Protein AF-A0A2E1ND00-F1 (afdb_monomer_lite)

Secondary structure (DSSP, 8-state):
-----------------------SPPP-S-S--PPPSSPPHHHHHHHHHHHHHHHHHHHHHHHHHHHSGGG-EE--SHHHHHHHHHHH-S-HHHHHHHHHHHHHTT-S-HHHHHHH-EE--HHHHHHTHHHHHHTTBPPP-TTS---BSGGGT---------S--------PPP--------------S--HHHHHHH-TTB-HHHHHHHHHHH-SS--HHHHHHHHHH---BPPP---B-TTS-B-EEETTT--EE--SSHHHHHH--TTTSPPEESSPPP-

Foldseek 3Di:
DDDDDDDDDDDDDDPPPPPPPPPDDDAQAAPDDDDDPDDDPLLVVQCVVPNPLSNLLVVLLLVQLRRDGLSKQFPQDPVSVVVSCVSSPGDPVSNVVSVVVCVVVVQWDPCCCVPGVITHGQVSLVSCQVVQVVVQWGRADNVRDIDRNVVVPPCPPDDPPPDDDDDDDDDDDDDDPDDDDDDDDDPQADDLVVVCVVQVFAPSVVQVVVVVVVCVPDGRVVSVVSSVPDPHTDDAPFDADPVQWTFWAAQPPRDTDTHNDVVVQVCGDPVPSGHIDSDRHDD

Radius of gyration: 29.47 Å; chains: 1; bounding box: 53×106×60 Å

Sequence (283 aa):
MVNYFSENQMLRGGLMARSNKKGRPESFHAEYFSHSVHEKDELMVMYRKYKYEGYTAYFRLLEQVAKADFHRLELGNETQEKIFQINMDVRQEVIDFLIKILLQMGLMNADQWEKNKTIYLDKFASDFKKLWYDRGKTVPDADGRFIDLSSKGIKDNKVSSTGKGYNRIENNKVNNNTNNTEQESNNDLLSVDEYKKLFPNKNVDKSIDKYFDYHPKPSHASLMKWLENEEAKRLKDFKTNPKGYIYAWCSKCGKRAFPNNMAHVRKGSECCGVEYLDRLPKN

pLDDT: mean 77.89, std 21.72, range [28.3, 98.25]

Structure (mmCIF, N/CA/C/O backbone):
data_AF-A0A2E1ND00-F1
#
_entry.id   AF-A0A2E1ND00-F1
#
loop_
_atom_site.group_PDB
_atom_site.id
_atom_site.type_symbol
_atom_site.label_atom_id
_atom_site.label_alt_id
_atom_site.label_comp_id
_atom_site.label_asym_id
_atom_site.label_entity_id
_atom_site.label_seq_id
_atom_site.pdbx_PDB_ins_code
_atom_site.Cartn_x
_atom_site.Cartn_y
_atom_site.Cartn_z
_atom_site.occupancy
_atom_site.B_iso_or_equiv
_atom_site.auth_seq_id
_atom_site.auth_comp_id
_atom_site.auth_asym_id
_atom_site.auth_atom_id
_atom_site.pdbx_PDB_model_num
ATOM 1 N N . MET A 1 1 ? -1.572 67.787 8.755 1.00 33.75 1 MET A N 1
ATOM 2 C CA . MET A 1 1 ? -0.357 68.565 8.436 1.00 33.75 1 MET A CA 1
ATOM 3 C C . MET A 1 1 ? 0.837 67.640 8.615 1.00 33.75 1 MET A C 1
ATOM 5 O O . MET A 1 1 ? 0.959 67.101 9.701 1.00 33.75 1 MET A O 1
ATOM 9 N N . VAL A 1 2 ? 1.394 67.116 7.514 1.00 31.92 2 VAL A N 1
ATOM 10 C CA . VAL A 1 2 ? 2.703 67.474 6.902 1.00 31.92 2 VAL A CA 1
ATOM 11 C C . VAL A 1 2 ? 3.893 67.278 7.870 1.00 31.92 2 VAL A C 1
ATOM 13 O O . VAL A 1 2 ? 3.839 67.770 8.985 1.00 31.92 2 VAL A O 1
ATOM 16 N N . ASN A 1 3 ? 4.971 66.554 7.543 1.00 33.25 3 ASN A N 1
ATOM 17 C CA . ASN A 1 3 ? 5.840 66.767 6.378 1.00 33.25 3 ASN A CA 1
ATOM 18 C C . ASN A 1 3 ? 6.857 65.620 6.143 1.00 33.25 3 ASN A C 1
ATOM 20 O O . ASN A 1 3 ? 7.351 65.064 7.117 1.00 33.25 3 ASN A O 1
ATOM 24 N N . TYR A 1 4 ? 7.146 65.386 4.847 1.00 32.81 4 TYR A N 1
ATOM 25 C CA . TYR A 1 4 ? 8.393 65.047 4.108 1.00 32.81 4 TYR A CA 1
ATOM 26 C C . TYR A 1 4 ? 9.575 64.280 4.760 1.00 32.81 4 TYR A C 1
ATOM 28 O O . TYR A 1 4 ? 9.756 64.308 5.962 1.00 32.81 4 TYR A O 1
ATOM 36 N N . PHE A 1 5 ? 10.517 63.619 4.068 1.00 34.34 5 PHE A N 1
ATOM 37 C CA . PHE A 1 5 ? 11.088 63.601 2.699 1.00 34.34 5 PHE A CA 1
ATOM 38 C C . PHE A 1 5 ? 11.621 62.153 2.498 1.00 34.34 5 PHE A C 1
ATOM 40 O O . PHE A 1 5 ? 11.922 61.479 3.477 1.00 34.34 5 PHE A O 1
ATOM 47 N N . SER A 1 6 ? 11.754 61.578 1.302 1.00 35.34 6 SER A N 1
ATOM 48 C CA . SER A 1 6 ? 12.942 61.767 0.457 1.00 35.34 6 SER A CA 1
ATOM 49 C C . SER A 1 6 ? 12.821 60.884 -0.790 1.00 35.34 6 SER A C 1
ATOM 51 O O . SER A 1 6 ? 12.793 59.658 -0.687 1.00 35.34 6 SER A O 1
ATOM 53 N N . GLU A 1 7 ? 12.825 61.507 -1.965 1.00 41.84 7 GLU A N 1
ATOM 54 C CA . GLU A 1 7 ? 13.187 60.860 -3.226 1.00 41.84 7 GLU A CA 1
ATOM 55 C C . GLU A 1 7 ? 14.635 60.364 -3.156 1.00 41.84 7 GLU A C 1
ATOM 57 O O . GLU A 1 7 ? 15.501 61.063 -2.631 1.00 41.84 7 GLU A O 1
ATOM 62 N N . ASN A 1 8 ? 14.919 59.196 -3.735 1.00 33.91 8 ASN A N 1
ATOM 63 C CA . ASN A 1 8 ? 16.110 59.056 -4.565 1.00 33.91 8 ASN A CA 1
ATOM 64 C C . ASN A 1 8 ? 16.059 57.819 -5.475 1.00 33.91 8 ASN A C 1
ATOM 66 O O . ASN A 1 8 ? 15.938 56.686 -5.021 1.00 33.91 8 ASN A O 1
ATOM 70 N N . GLN A 1 9 ? 16.286 58.117 -6.756 1.00 33.66 9 GLN A N 1
ATOM 71 C CA . GLN A 1 9 ? 16.998 57.329 -7.766 1.00 33.66 9 GLN A CA 1
ATOM 72 C C . GLN A 1 9 ? 16.240 56.268 -8.578 1.00 33.66 9 GLN A C 1
ATOM 74 O O . GLN A 1 9 ? 15.992 55.135 -8.175 1.00 33.66 9 GLN A O 1
ATOM 79 N N . MET A 1 10 ? 15.996 56.665 -9.831 1.00 33.50 10 MET A N 1
ATOM 80 C CA . MET A 1 10 ? 15.755 55.797 -10.974 1.00 33.50 10 MET A CA 1
ATOM 81 C C . MET A 1 10 ? 17.016 55.000 -11.385 1.00 33.50 10 MET A C 1
ATOM 83 O O . MET A 1 10 ? 18.144 55.427 -11.152 1.00 33.50 10 MET A O 1
ATOM 87 N N . LEU A 1 11 ? 16.763 53.927 -12.151 1.00 38.66 11 LEU A N 1
ATOM 88 C CA . LEU A 1 11 ? 17.644 53.227 -13.106 1.00 38.66 11 LEU A CA 1
ATOM 89 C C . LEU A 1 11 ? 18.701 52.251 -12.559 1.00 38.66 11 LEU A C 1
ATOM 91 O O . LEU A 1 11 ? 19.881 52.574 -12.471 1.00 38.66 11 LEU A O 1
ATOM 95 N N . ARG A 1 12 ? 18.316 50.970 -12.453 1.00 35.91 12 ARG A N 1
ATOM 96 C CA . ARG A 1 12 ? 19.108 49.857 -13.011 1.00 35.91 12 ARG A CA 1
ATOM 97 C C . ARG A 1 12 ? 18.179 48.804 -13.607 1.00 35.91 12 ARG A C 1
ATOM 99 O O . ARG A 1 12 ? 17.391 48.186 -12.899 1.00 35.91 12 ARG A O 1
ATOM 106 N N . GLY A 1 13 ? 18.286 48.610 -14.921 1.00 38.03 13 GLY A N 1
ATOM 107 C CA . GLY A 1 13 ? 17.691 47.477 -15.617 1.00 38.03 13 GLY A CA 1
ATOM 108 C C . GLY A 1 13 ? 18.257 46.175 -15.059 1.00 38.03 13 GLY A C 1
ATOM 109 O O . GLY A 1 13 ? 19.394 45.814 -15.340 1.00 38.03 13 GLY A O 1
ATOM 110 N N . GLY A 1 14 ? 17.463 45.488 -14.246 1.00 31.20 14 GLY A N 1
ATOM 111 C CA . GLY A 1 14 ? 17.657 44.083 -13.926 1.00 31.20 14 GLY A CA 1
ATOM 112 C C . GLY A 1 14 ? 16.702 43.280 -14.790 1.00 31.20 14 GLY A C 1
ATOM 113 O O . GLY A 1 14 ? 15.506 43.572 -14.803 1.00 31.20 14 GLY A O 1
ATOM 114 N N . LEU A 1 15 ? 17.221 42.296 -15.531 1.00 36.34 15 LEU A N 1
ATOM 115 C CA . LEU A 1 15 ? 16.398 41.291 -16.195 1.00 36.34 15 LEU A CA 1
ATOM 116 C C . LEU A 1 15 ? 15.353 40.789 -15.194 1.00 36.34 15 LEU A C 1
ATOM 118 O O . LEU A 1 15 ? 15.705 40.128 -14.217 1.00 36.34 15 LEU A O 1
ATOM 122 N N . MET A 1 16 ? 14.073 41.074 -15.439 1.00 37.09 16 MET A N 1
ATOM 123 C CA . MET A 1 16 ? 13.018 40.306 -14.799 1.00 37.09 16 MET A CA 1
ATOM 124 C C . MET A 1 16 ? 13.165 38.888 -15.330 1.00 37.09 16 MET A C 1
ATOM 126 O O . MET A 1 16 ? 12.797 38.592 -16.469 1.00 37.09 16 MET A O 1
ATOM 130 N N . ALA A 1 17 ? 13.800 38.036 -14.524 1.00 42.69 17 ALA A N 1
ATOM 131 C CA . ALA A 1 17 ? 13.824 36.608 -14.745 1.00 42.69 17 ALA A CA 1
ATOM 132 C C . ALA A 1 17 ? 12.380 36.195 -15.021 1.00 42.69 17 ALA A C 1
ATOM 134 O O . ALA A 1 17 ? 11.506 36.373 -14.170 1.00 42.69 17 ALA A O 1
ATOM 135 N N . ARG A 1 18 ? 12.121 35.716 -16.244 1.00 41.12 18 ARG A N 1
ATOM 136 C CA . ARG A 1 18 ? 10.842 35.104 -16.591 1.00 41.12 18 ARG A CA 1
ATOM 137 C C . ARG A 1 18 ? 10.587 34.058 -15.519 1.00 41.12 18 ARG A C 1
ATOM 139 O O . ARG A 1 18 ? 11.311 33.067 -15.448 1.00 41.12 18 ARG A O 1
ATOM 146 N N . SER A 1 19 ? 9.598 34.295 -14.665 1.00 49.12 19 SER A N 1
ATOM 147 C CA . SER A 1 19 ? 9.075 33.253 -13.806 1.00 49.12 19 SER A CA 1
ATOM 148 C C . SER A 1 19 ? 8.592 32.161 -14.752 1.00 49.12 19 SER A C 1
ATOM 150 O O . SER A 1 19 ? 7.608 32.325 -15.475 1.00 49.12 19 SER A O 1
ATOM 152 N N . ASN A 1 20 ? 9.359 31.071 -14.848 1.00 53.12 20 ASN A N 1
ATOM 153 C CA . ASN A 1 20 ? 8.909 29.879 -15.549 1.00 53.12 20 ASN A CA 1
ATOM 154 C C . ASN A 1 20 ? 7.527 29.569 -14.986 1.00 53.12 20 ASN A C 1
ATOM 156 O O . ASN A 1 20 ? 7.387 29.461 -13.766 1.00 53.12 20 ASN A O 1
ATOM 160 N N . LYS A 1 21 ? 6.507 29.522 -15.854 1.00 50.56 21 LYS A N 1
ATOM 161 C CA . LYS A 1 21 ? 5.137 29.180 -15.463 1.00 50.56 21 LYS A CA 1
ATOM 162 C C . LYS A 1 21 ? 5.226 27.908 -14.624 1.00 50.56 21 LYS A C 1
ATOM 164 O O . LYS A 1 21 ? 5.529 26.846 -15.164 1.00 50.56 21 LYS A O 1
ATOM 169 N N . LYS A 1 22 ? 5.050 28.031 -13.305 1.00 61.03 22 LYS A N 1
ATOM 170 C CA . LYS A 1 22 ? 5.010 26.876 -12.413 1.00 61.03 22 LYS A CA 1
ATOM 171 C C . LYS A 1 22 ? 3.797 26.073 -12.868 1.00 61.03 22 LYS A C 1
ATOM 173 O O . LYS A 1 22 ? 2.677 26.577 -12.815 1.00 61.03 22 LYS A O 1
ATOM 178 N N . GLY A 1 23 ? 4.034 24.887 -13.426 1.00 71.50 23 GLY A N 1
ATOM 179 C CA . GLY A 1 23 ? 2.961 23.951 -13.752 1.00 71.50 23 GLY A CA 1
ATOM 180 C C . GLY A 1 23 ? 2.159 23.582 -12.499 1.00 71.50 23 GLY A C 1
ATOM 181 O O . GLY A 1 23 ? 2.516 23.984 -11.388 1.00 71.50 23 GLY A O 1
ATOM 182 N N . ARG A 1 24 ? 1.078 22.807 -12.670 1.00 73.19 24 ARG A N 1
ATOM 183 C CA . ARG A 1 24 ? 0.338 22.230 -11.534 1.00 73.19 24 ARG A CA 1
ATOM 184 C C . ARG A 1 24 ? 1.346 21.553 -10.585 1.00 73.19 24 ARG A C 1
ATOM 186 O O . ARG A 1 24 ? 2.211 20.834 -11.091 1.00 73.19 24 ARG A O 1
ATOM 193 N N . PRO A 1 25 ? 1.259 21.785 -9.260 1.00 83.69 25 PRO A N 1
ATOM 194 C CA . PRO A 1 25 ? 2.100 21.093 -8.293 1.00 83.69 25 PRO A CA 1
ATOM 195 C C . PRO A 1 25 ? 2.054 19.583 -8.502 1.00 83.69 25 PRO A C 1
ATOM 197 O O . PRO A 1 25 ? 1.031 19.033 -8.922 1.00 83.69 25 PRO A O 1
ATOM 200 N N . GLU A 1 26 ? 3.169 18.922 -8.218 1.00 86.94 26 GLU A N 1
ATOM 201 C CA . GLU A 1 26 ? 3.227 17.471 -8.288 1.00 86.94 26 GLU A CA 1
ATOM 202 C C . GLU A 1 26 ? 2.278 16.838 -7.255 1.00 86.94 26 GLU A C 1
ATOM 204 O O . GLU A 1 26 ? 2.137 17.340 -6.143 1.00 86.94 26 GLU A O 1
ATOM 209 N N . SER A 1 27 ? 1.599 15.756 -7.646 1.00 89.25 27 SER A N 1
ATOM 210 C CA . SER A 1 27 ? 0.705 14.990 -6.771 1.00 89.25 27 SER A CA 1
ATOM 211 C C . SER A 1 27 ? 1.425 13.741 -6.264 1.00 89.25 27 SER A C 1
ATOM 213 O O . SER A 1 27 ? 2.001 12.994 -7.061 1.00 89.25 27 SER A O 1
ATOM 215 N N . PHE A 1 28 ? 1.351 13.504 -4.952 1.00 94.12 28 PHE A N 1
ATOM 216 C CA . PHE A 1 28 ? 1.965 12.364 -4.262 1.00 94.12 28 PHE A CA 1
ATOM 217 C C . PHE A 1 28 ? 0.941 11.409 -3.632 1.00 94.12 28 PHE A C 1
ATOM 219 O O . PHE A 1 28 ? 1.323 10.445 -2.978 1.00 94.12 28 PHE A O 1
ATOM 226 N N . HIS A 1 29 ? -0.346 11.628 -3.889 1.00 93.25 29 HIS A N 1
ATOM 227 C CA . HIS A 1 29 ? -1.465 10.797 -3.441 1.00 93.25 29 HIS A CA 1
ATOM 228 C C . HIS A 1 29 ? -2.123 10.078 -4.624 1.00 93.25 29 HIS A C 1
ATOM 230 O O . HIS A 1 29 ? -1.795 10.338 -5.784 1.00 93.25 29 HIS A O 1
ATOM 236 N N . ALA A 1 30 ? -3.066 9.183 -4.355 1.00 94.06 30 ALA A N 1
ATOM 237 C CA . ALA A 1 30 ? -3.913 8.555 -5.359 1.00 94.06 30 ALA A CA 1
ATOM 238 C C . ALA A 1 30 ? -5.343 9.108 -5.295 1.00 94.06 30 ALA A C 1
ATOM 240 O O . ALA A 1 30 ? -5.943 9.195 -4.228 1.00 94.06 30 ALA A O 1
ATOM 241 N N . GLU A 1 31 ? -5.908 9.447 -6.455 1.00 89.38 31 GLU A N 1
ATOM 242 C CA . GLU A 1 31 ? -7.309 9.890 -6.572 1.00 89.38 31 GLU A CA 1
ATOM 243 C C . GLU A 1 31 ? -8.292 8.701 -6.624 1.00 89.38 31 GLU A C 1
ATOM 245 O O . GLU A 1 31 ? -9.487 8.868 -6.393 1.00 89.38 31 GLU A O 1
ATOM 250 N N . TYR A 1 32 ? -7.799 7.493 -6.927 1.00 89.12 32 TYR A N 1
ATOM 251 C CA . TYR A 1 32 ? -8.603 6.283 -7.106 1.00 89.12 32 TYR A CA 1
ATOM 252 C C . TYR A 1 32 ? -7.817 5.021 -6.728 1.00 89.12 32 TYR A C 1
ATOM 254 O O . TYR A 1 32 ? -6.624 4.924 -7.021 1.00 89.12 32 TYR A O 1
ATOM 262 N N . PHE A 1 33 ? -8.508 4.026 -6.162 1.00 89.94 33 PHE A N 1
ATOM 263 C CA . PHE A 1 33 ? -8.024 2.650 -6.042 1.00 89.94 33 PHE A CA 1
ATOM 264 C C . PHE A 1 33 ? -9.153 1.646 -6.319 1.00 89.94 33 PHE A C 1
ATOM 266 O O . PHE A 1 33 ? -10.327 1.892 -6.030 1.00 89.94 33 PHE A O 1
ATOM 273 N N . SER A 1 34 ? -8.801 0.503 -6.909 1.00 85.50 34 SER A N 1
ATOM 274 C CA . SER A 1 34 ? -9.760 -0.562 -7.207 1.00 85.50 34 SER A CA 1
ATOM 275 C C . SER A 1 34 ? -10.101 -1.369 -5.959 1.00 85.50 34 SER A C 1
ATOM 277 O O . SER A 1 34 ? -9.223 -1.695 -5.163 1.00 85.50 34 SER A O 1
ATOM 279 N N . HIS A 1 35 ? -11.364 -1.767 -5.841 1.00 79.81 35 HIS A N 1
ATOM 280 C CA . HIS A 1 35 ? -11.821 -2.675 -4.796 1.00 79.81 35 HIS A CA 1
ATOM 281 C C . HIS A 1 35 ? -11.755 -4.112 -5.325 1.00 79.81 35 HIS A C 1
ATOM 283 O O . HIS A 1 35 ? -12.311 -4.409 -6.382 1.00 79.81 35 HIS A O 1
ATOM 289 N N . SER A 1 36 ? -11.055 -4.998 -4.613 1.00 79.25 36 SER A N 1
ATOM 290 C CA . SER A 1 36 ? -11.070 -6.427 -4.939 1.00 79.25 36 SER A CA 1
ATOM 291 C C . SER A 1 36 ? -12.426 -7.025 -4.578 1.00 79.25 36 SER A C 1
ATOM 293 O O . SER A 1 36 ? -12.967 -6.730 -3.514 1.00 79.25 36 SER A O 1
ATOM 295 N N . VAL A 1 37 ? -12.946 -7.895 -5.443 1.00 73.44 37 VAL A N 1
ATOM 296 C CA . VAL A 1 37 ? -14.160 -8.683 -5.168 1.00 73.44 37 VAL A CA 1
ATOM 297 C C . VAL A 1 37 ? -13.893 -9.872 -4.244 1.00 73.44 37 VAL A C 1
ATOM 299 O O . VAL A 1 37 ? -14.829 -10.472 -3.727 1.00 73.44 37 VAL A O 1
ATOM 302 N N . HIS A 1 38 ? -12.624 -10.234 -4.051 1.00 79.81 38 HIS A N 1
ATOM 303 C CA . HIS A 1 38 ? -12.240 -11.302 -3.139 1.00 79.81 38 HIS A CA 1
ATOM 304 C C . HIS A 1 38 ? -12.217 -10.784 -1.703 1.00 79.81 38 HIS A C 1
ATOM 306 O O . HIS A 1 38 ? -11.607 -9.749 -1.422 1.00 79.81 38 HIS A O 1
ATOM 312 N N . GLU A 1 39 ? -12.864 -11.527 -0.805 1.00 71.19 39 GLU A N 1
ATOM 313 C CA . GLU A 1 39 ? -12.858 -11.227 0.622 1.00 71.19 39 GLU A CA 1
ATOM 314 C C . GLU A 1 39 ? -11.439 -11.372 1.178 1.00 71.19 39 GLU A C 1
ATOM 316 O O . GLU A 1 39 ? -10.777 -12.390 0.980 1.00 71.19 39 GLU A O 1
ATOM 321 N N . LYS A 1 40 ? -10.971 -10.324 1.857 1.00 87.94 40 LYS A N 1
ATOM 322 C CA . LYS A 1 40 ? -9.715 -10.339 2.606 1.00 87.94 40 LYS A CA 1
ATOM 323 C C . LYS A 1 40 ? -10.000 -10.717 4.054 1.00 87.94 40 LYS A C 1
ATOM 325 O O . LYS A 1 40 ? -11.011 -10.276 4.605 1.00 87.94 40 LYS A O 1
ATOM 330 N N . ASP A 1 41 ? -9.104 -11.473 4.676 1.00 88.75 41 ASP A N 1
ATOM 331 C CA . ASP A 1 41 ? -9.289 -11.990 6.036 1.00 88.75 41 ASP A CA 1
ATOM 332 C C . ASP A 1 41 ? -9.544 -10.866 7.051 1.00 88.75 41 ASP A C 1
ATOM 334 O O . ASP A 1 41 ? -10.457 -10.959 7.872 1.00 88.75 41 ASP A O 1
ATOM 338 N N . GLU A 1 42 ? -8.809 -9.753 6.958 1.00 90.50 42 GLU A N 1
ATOM 339 C CA . GLU A 1 42 ? -8.985 -8.613 7.858 1.00 90.50 42 GLU A CA 1
ATOM 340 C C . GLU A 1 42 ? -10.359 -7.947 7.688 1.00 90.50 42 GLU A C 1
ATOM 342 O O . GLU A 1 42 ? -11.026 -7.617 8.672 1.00 90.50 42 GLU A O 1
ATOM 347 N N . LEU A 1 43 ? -10.838 -7.828 6.446 1.00 91.62 43 LEU A N 1
ATOM 348 C CA . LEU A 1 43 ? -12.171 -7.307 6.148 1.00 91.62 43 LEU A CA 1
ATOM 349 C C . LEU A 1 43 ? -13.252 -8.269 6.656 1.00 91.62 43 LEU A C 1
ATOM 351 O O . LEU A 1 43 ? -14.248 -7.828 7.232 1.00 91.62 43 LEU A O 1
ATOM 355 N N . MET A 1 44 ? -13.045 -9.578 6.493 1.00 89.44 44 MET A N 1
ATOM 356 C CA . MET A 1 44 ? -13.957 -10.607 6.988 1.00 89.44 44 MET A CA 1
ATOM 357 C C . MET A 1 44 ? -14.092 -10.531 8.514 1.00 89.44 44 MET A C 1
ATOM 359 O O . MET A 1 44 ? -15.212 -10.549 9.029 1.00 89.44 44 MET A O 1
ATOM 363 N N . VAL A 1 45 ? -12.983 -10.384 9.245 1.00 91.81 45 VAL A N 1
ATOM 364 C CA . VAL A 1 45 ? -12.980 -10.233 10.711 1.00 91.81 45 VAL A CA 1
ATOM 365 C C . VAL A 1 45 ? -13.746 -8.977 11.137 1.00 91.81 45 VAL A C 1
ATOM 367 O O . VAL A 1 45 ? -14.621 -9.058 12.008 1.00 91.81 45 VAL A O 1
ATOM 370 N N . MET A 1 46 ? -13.488 -7.835 10.490 1.00 93.69 46 MET A N 1
ATOM 371 C CA . MET A 1 46 ? -14.211 -6.585 10.753 1.00 93.69 46 MET A CA 1
ATOM 372 C C . MET A 1 46 ? -15.711 -6.730 10.499 1.00 93.69 46 MET A C 1
ATOM 374 O O . MET A 1 46 ? -16.523 -6.366 11.351 1.00 93.69 46 MET A O 1
ATOM 378 N N . TYR A 1 47 ? -16.091 -7.302 9.356 1.00 90.12 47 TYR A N 1
ATOM 379 C CA . TYR A 1 47 ? -17.488 -7.480 8.974 1.00 90.12 47 TYR A CA 1
ATOM 380 C C . TYR A 1 47 ? -18.219 -8.456 9.900 1.00 90.12 47 TYR A C 1
ATOM 382 O O . TYR A 1 47 ? -19.359 -8.218 10.297 1.00 90.12 47 TYR A O 1
ATOM 390 N N . ARG A 1 48 ? -17.582 -9.557 10.308 1.00 91.81 48 ARG A N 1
ATOM 391 C CA . ARG A 1 48 ? -18.214 -10.530 11.209 1.00 91.81 48 ARG A CA 1
ATOM 392 C C . ARG A 1 48 ? -18.528 -9.912 12.569 1.00 91.81 48 ARG A C 1
ATOM 394 O O . ARG A 1 48 ? -19.623 -10.167 13.078 1.00 91.81 48 ARG A O 1
ATOM 401 N N . LYS A 1 49 ? -17.619 -9.081 13.095 1.00 94.06 49 LYS A N 1
ATOM 402 C CA . LYS A 1 49 ? -17.737 -8.444 14.412 1.00 94.06 49 LYS A CA 1
ATOM 403 C C . LYS A 1 49 ? -18.606 -7.182 14.415 1.00 94.06 49 LYS A C 1
ATOM 405 O O . LYS A 1 49 ? -19.487 -7.071 15.259 1.00 94.06 49 LYS A O 1
ATOM 410 N N . TYR A 1 50 ? -18.390 -6.265 13.472 1.00 93.56 50 TYR A N 1
ATOM 411 C CA . TYR A 1 50 ? -19.015 -4.932 13.446 1.00 93.56 50 TYR A CA 1
ATOM 412 C C . TYR A 1 50 ? -19.947 -4.697 12.245 1.00 93.56 50 TYR A C 1
ATOM 414 O O . TYR A 1 50 ? -20.445 -3.590 12.053 1.00 93.56 50 TYR A O 1
ATOM 422 N N . LYS A 1 51 ? -20.229 -5.728 11.436 1.00 93.94 51 LYS A N 1
ATOM 423 C CA . LYS A 1 51 ? -21.153 -5.668 10.287 1.00 93.94 51 LYS A CA 1
ATOM 424 C C . LYS A 1 51 ? -20.782 -4.538 9.319 1.00 93.94 51 LYS A C 1
ATOM 426 O O . LYS A 1 51 ? -19.628 -4.436 8.905 1.00 93.94 51 LYS A O 1
ATOM 431 N N . TYR A 1 52 ? -21.762 -3.717 8.940 1.00 94.69 52 TYR A N 1
ATOM 432 C CA . TYR A 1 52 ? -21.585 -2.617 7.996 1.00 94.69 52 TYR A CA 1
ATOM 433 C C . TYR A 1 52 ? -20.540 -1.609 8.484 1.00 94.69 52 TYR A C 1
ATOM 435 O O . TYR A 1 52 ? -19.777 -1.094 7.681 1.00 94.69 52 TYR A O 1
ATOM 443 N N . GLU A 1 53 ? -20.458 -1.362 9.791 1.00 97.19 53 GLU A N 1
ATOM 444 C CA . GLU A 1 53 ? -19.539 -0.369 10.340 1.00 97.19 53 GLU A CA 1
ATOM 445 C C . GLU A 1 53 ? -18.086 -0.844 10.240 1.00 97.19 53 GLU A C 1
ATOM 447 O O . GLU A 1 53 ? -17.202 -0.063 9.905 1.00 97.19 53 GLU A O 1
ATOM 452 N N . GLY A 1 54 ? -17.845 -2.147 10.424 1.00 96.19 54 GLY A N 1
ATOM 453 C CA . GLY A 1 54 ? -16.529 -2.745 10.200 1.00 96.19 54 GLY A CA 1
ATOM 454 C C . GLY A 1 54 ? -16.092 -2.687 8.734 1.00 96.19 54 GLY A C 1
ATOM 455 O O . GLY A 1 54 ? -14.931 -2.394 8.449 1.00 96.19 54 GLY A O 1
ATOM 456 N N . TYR A 1 55 ? -17.028 -2.910 7.807 1.00 94.12 55 TYR A N 1
ATOM 457 C CA . TYR A 1 55 ? -16.789 -2.734 6.372 1.00 94.12 55 TYR A CA 1
ATOM 458 C C . TYR A 1 55 ? -16.444 -1.273 6.042 1.00 94.12 55 TYR A C 1
ATOM 460 O O . TYR A 1 55 ? -15.435 -1.008 5.388 1.00 94.12 55 TYR A O 1
ATOM 468 N N . THR A 1 56 ? -17.244 -0.325 6.540 1.00 96.00 56 THR A N 1
ATOM 469 C CA . THR A 1 56 ? -17.026 1.116 6.354 1.00 96.00 56 THR A CA 1
ATOM 470 C C . THR A 1 56 ? -15.667 1.550 6.892 1.00 96.00 56 THR A C 1
ATOM 472 O O . THR A 1 56 ? -14.929 2.230 6.184 1.00 96.00 56 THR A O 1
ATOM 475 N N . ALA A 1 57 ? -15.305 1.117 8.103 1.00 97.81 57 ALA A N 1
ATOM 476 C CA . ALA A 1 57 ? -14.026 1.449 8.721 1.00 97.81 57 ALA A CA 1
ATOM 477 C C . ALA A 1 57 ? -12.842 1.005 7.850 1.00 97.81 57 ALA A C 1
ATOM 479 O O . ALA A 1 57 ? -11.933 1.793 7.596 1.00 97.81 57 ALA A O 1
ATOM 480 N N . TYR A 1 58 ? -12.868 -0.234 7.349 1.00 96.31 58 TYR A N 1
ATOM 481 C CA . TYR A 1 58 ? -11.789 -0.763 6.516 1.00 96.31 58 TYR A CA 1
ATOM 482 C C . TYR A 1 58 ? -11.582 0.073 5.245 1.00 96.31 58 TYR A C 1
ATOM 484 O O . TYR A 1 58 ? -10.470 0.523 4.974 1.00 96.31 58 TYR A O 1
ATOM 492 N N . PHE A 1 59 ? -12.646 0.334 4.481 1.00 95.81 59 PHE A N 1
ATOM 493 C CA . PHE A 1 59 ? -12.510 1.072 3.223 1.00 95.81 59 PHE A CA 1
ATOM 494 C C . PHE A 1 59 ? -12.220 2.557 3.420 1.00 95.81 59 PHE A C 1
ATOM 496 O O . PHE A 1 59 ? -11.415 3.110 2.673 1.00 95.81 59 PHE A O 1
ATOM 503 N N . ARG A 1 60 ? -12.775 3.196 4.456 1.00 97.25 60 ARG A N 1
ATOM 504 C CA . ARG A 1 60 ? -12.433 4.589 4.772 1.00 97.25 60 ARG A CA 1
ATOM 505 C C . ARG A 1 60 ? -10.981 4.748 5.198 1.00 97.25 60 ARG A C 1
ATOM 507 O O . ARG A 1 60 ? -10.353 5.728 4.804 1.00 97.25 60 ARG A O 1
ATOM 514 N N . LEU A 1 61 ? -10.415 3.772 5.910 1.00 98.00 61 LEU A N 1
ATOM 515 C CA . LEU A 1 61 ? -8.983 3.763 6.196 1.00 98.00 61 LEU A CA 1
ATOM 516 C C . LEU A 1 61 ? -8.166 3.716 4.899 1.00 98.00 61 LEU A C 1
ATOM 518 O O . LEU A 1 61 ? -7.264 4.532 4.716 1.00 98.00 61 LEU A O 1
ATOM 522 N N . LEU A 1 62 ? -8.497 2.801 3.980 1.00 96.81 62 LEU A N 1
ATOM 523 C CA . LEU A 1 62 ? -7.808 2.703 2.689 1.00 96.81 62 LEU A CA 1
ATOM 524 C C . LEU A 1 62 ? -7.933 3.991 1.868 1.00 96.81 62 LEU A C 1
ATOM 526 O O . LEU A 1 62 ? -6.956 4.425 1.263 1.00 96.81 62 LEU A O 1
ATOM 530 N N . GLU A 1 63 ? -9.098 4.642 1.879 1.00 96.38 63 GLU A N 1
ATOM 531 C CA . GLU A 1 63 ? -9.283 5.948 1.247 1.00 96.38 63 GLU A CA 1
ATOM 532 C C . GLU A 1 63 ? -8.400 7.035 1.857 1.00 96.38 63 GLU A C 1
ATOM 534 O O . GLU A 1 63 ? -7.790 7.803 1.115 1.00 96.38 63 GLU A O 1
ATOM 539 N N . GLN A 1 64 ? -8.333 7.122 3.188 1.00 97.12 64 GLN A N 1
ATOM 540 C CA . GLN A 1 64 ? -7.479 8.086 3.887 1.00 97.12 64 GLN A CA 1
ATOM 541 C C . GLN A 1 64 ? -6.004 7.861 3.530 1.00 97.12 64 GLN A C 1
ATOM 543 O O . GLN A 1 64 ? -5.307 8.811 3.184 1.00 97.12 64 GLN A O 1
ATOM 548 N N . VAL A 1 65 ? -5.549 6.603 3.535 1.00 97.62 65 VAL A N 1
ATOM 549 C CA . VAL A 1 65 ? -4.179 6.228 3.154 1.00 97.62 65 VAL A CA 1
ATOM 550 C C . VAL A 1 65 ? -3.910 6.532 1.676 1.00 97.62 65 VAL A C 1
ATOM 552 O O . VAL A 1 65 ? -2.854 7.053 1.339 1.00 97.62 65 VAL A O 1
ATOM 555 N N . ALA A 1 66 ? -4.859 6.271 0.775 1.00 96.56 66 ALA A N 1
ATOM 556 C CA . ALA A 1 66 ? -4.709 6.589 -0.644 1.00 96.56 66 ALA A CA 1
ATOM 557 C C . ALA A 1 66 ? -4.609 8.106 -0.895 1.00 96.56 66 ALA A C 1
ATOM 559 O O . ALA A 1 66 ? -3.793 8.531 -1.714 1.00 96.56 66 ALA A O 1
ATOM 560 N N . LYS A 1 67 ? -5.409 8.909 -0.178 1.00 95.44 67 LYS A N 1
ATOM 561 C CA . LYS A 1 67 ? -5.446 10.381 -0.266 1.00 95.44 67 LYS A CA 1
ATOM 562 C C . LYS A 1 67 ? -4.240 11.058 0.389 1.00 95.44 67 LYS A C 1
ATOM 564 O O . LYS A 1 67 ? -3.955 12.206 0.060 1.00 95.44 67 LYS A O 1
ATOM 569 N N . ALA A 1 68 ? -3.554 10.379 1.304 1.00 96.38 68 ALA A N 1
ATOM 570 C CA . ALA A 1 68 ? -2.360 10.903 1.947 1.00 96.38 68 ALA A CA 1
ATOM 571 C C . ALA A 1 68 ? -1.160 10.893 0.990 1.00 96.38 68 ALA A C 1
ATOM 573 O O . ALA A 1 68 ? -0.958 9.949 0.217 1.00 96.38 68 ALA A O 1
ATOM 574 N N . ASP A 1 69 ? -0.339 11.941 1.058 1.00 96.25 69 ASP A N 1
ATOM 575 C CA . ASP A 1 69 ? 0.889 11.999 0.275 1.00 96.25 69 ASP A CA 1
ATOM 576 C C . ASP A 1 69 ? 1.830 10.856 0.684 1.00 96.25 69 ASP A C 1
ATOM 578 O O . ASP A 1 69 ? 1.960 10.499 1.857 1.00 96.25 69 ASP A O 1
ATOM 582 N N . PHE A 1 70 ? 2.448 10.231 -0.319 1.00 96.69 70 PHE A N 1
ATOM 583 C CA . PHE A 1 70 ? 3.303 9.048 -0.167 1.00 96.69 70 PHE A CA 1
ATOM 584 C C . PHE A 1 70 ? 2.608 7.829 0.456 1.00 96.69 70 PHE A C 1
ATOM 586 O O . PHE A 1 70 ? 3.280 6.884 0.860 1.00 96.69 70 PHE A O 1
ATOM 593 N N . HIS A 1 71 ? 1.274 7.835 0.524 1.00 97.06 71 HIS A N 1
ATOM 594 C CA . HIS A 1 71 ? 0.479 6.837 1.239 1.00 97.06 71 HIS A CA 1
ATOM 595 C C . HIS A 1 71 ? 0.803 6.743 2.739 1.00 97.06 71 HIS A C 1
ATOM 597 O O . HIS A 1 71 ? 0.627 5.690 3.353 1.00 97.06 71 HIS A O 1
ATOM 603 N N . ARG A 1 72 ? 1.283 7.844 3.335 1.00 97.25 72 ARG A N 1
ATOM 604 C CA . ARG A 1 72 ? 1.630 7.937 4.757 1.00 97.25 72 ARG A CA 1
ATOM 605 C C . ARG A 1 72 ? 0.621 8.807 5.480 1.00 97.25 72 ARG A C 1
ATOM 607 O O . ARG A 1 72 ? 0.582 10.019 5.292 1.00 97.25 72 ARG A O 1
ATOM 614 N N . LEU A 1 73 ? -0.189 8.183 6.323 1.00 97.44 73 LEU A N 1
ATOM 615 C CA . LEU A 1 73 ? -1.187 8.891 7.110 1.00 97.44 73 LEU A CA 1
ATOM 616 C C . LEU A 1 73 ? -0.617 9.191 8.501 1.00 97.44 73 LEU A C 1
ATOM 618 O O . LEU A 1 73 ? -0.606 8.333 9.384 1.00 97.44 73 LEU A O 1
ATOM 622 N N . GLU A 1 74 ? -0.095 10.404 8.660 1.00 96.44 74 GLU A N 1
ATOM 623 C CA . GLU A 1 74 ? 0.545 10.875 9.890 1.00 96.44 74 GLU A CA 1
ATOM 624 C C . GLU A 1 74 ? -0.489 11.343 10.916 1.00 96.44 74 GLU A C 1
ATOM 626 O O . GLU A 1 74 ? -1.306 12.217 10.623 1.00 96.44 74 GLU A O 1
ATOM 631 N N . LEU A 1 75 ? -0.419 10.790 12.129 1.00 96.62 75 LEU A N 1
ATOM 632 C CA . LEU A 1 75 ? -1.295 11.111 13.258 1.00 96.62 75 LEU A CA 1
ATOM 633 C C . LEU A 1 75 ? -0.481 11.605 14.471 1.00 96.62 75 LEU A C 1
ATOM 635 O O . LEU A 1 75 ? -0.825 11.338 15.616 1.00 96.62 75 LEU A O 1
ATOM 639 N N . GLY A 1 76 ? 0.633 12.300 14.227 1.00 91.94 76 GLY A N 1
ATOM 640 C CA . GLY A 1 76 ? 1.593 12.701 15.264 1.00 91.94 76 GLY A CA 1
ATOM 641 C C . GLY A 1 76 ? 1.124 13.837 16.180 1.00 91.94 76 GLY A C 1
ATOM 642 O O . GLY A 1 76 ? 1.778 14.116 17.183 1.00 91.94 76 GLY A O 1
ATOM 643 N N . ASN A 1 77 ? 0.017 14.509 15.855 1.00 94.69 77 ASN A N 1
ATOM 644 C CA . ASN A 1 77 ? -0.586 15.536 16.702 1.00 94.69 77 ASN A CA 1
ATOM 645 C C . ASN A 1 77 ? -2.110 15.389 16.820 1.00 94.69 77 ASN A C 1
ATOM 647 O O . ASN A 1 77 ? -2.769 14.776 15.983 1.00 94.69 77 ASN A O 1
ATOM 651 N N . GLU A 1 78 ? -2.673 16.024 17.850 1.00 96.12 78 GLU A N 1
ATOM 652 C CA . GLU A 1 78 ? -4.095 15.931 18.202 1.00 96.12 78 GLU A CA 1
ATOM 653 C C . GLU A 1 78 ? -5.032 16.373 17.063 1.00 96.12 78 GLU A C 1
ATOM 655 O O . GLU A 1 78 ? -6.099 15.794 16.862 1.00 96.12 78 GLU A O 1
ATOM 660 N N . THR A 1 79 ? -4.644 17.386 16.285 1.00 96.56 79 THR A N 1
ATOM 661 C CA . THR A 1 79 ? -5.441 17.864 15.146 1.00 96.56 79 THR A CA 1
ATOM 662 C C . THR A 1 79 ? -5.510 16.810 14.043 1.00 96.56 79 THR A C 1
ATOM 664 O O . THR A 1 79 ? -6.592 16.554 13.514 1.00 96.56 79 THR A O 1
ATOM 667 N N . GLN A 1 80 ? -4.381 16.178 13.711 1.00 96.12 80 GLN A N 1
ATOM 668 C CA . GLN A 1 80 ? -4.329 15.086 12.737 1.00 96.12 80 GLN A CA 1
ATOM 669 C C . GLN A 1 80 ? -5.169 13.889 13.199 1.00 96.12 80 GLN A C 1
ATOM 671 O O . GLN A 1 80 ? -5.968 13.373 12.419 1.00 96.12 80 GLN A O 1
ATOM 676 N N . GLU A 1 81 ? -5.061 13.499 14.474 1.00 95.62 81 GLU A N 1
ATOM 677 C CA . GLU A 1 81 ? -5.870 12.423 15.058 1.00 95.62 81 GLU A CA 1
ATOM 678 C C . GLU A 1 81 ? -7.373 12.721 14.980 1.00 95.62 81 GLU A C 1
ATOM 680 O O . GLU A 1 81 ? -8.148 11.876 14.529 1.00 95.62 81 GLU A O 1
ATOM 685 N N . LYS A 1 82 ? -7.795 13.937 15.347 1.00 96.50 82 LYS A N 1
ATOM 686 C CA . LYS A 1 82 ? -9.204 14.356 15.274 1.00 96.50 82 LYS A CA 1
ATOM 687 C C . LYS A 1 82 ? -9.736 14.356 13.845 1.00 96.50 82 LYS A C 1
ATOM 689 O O . LYS A 1 82 ? -10.836 13.867 13.604 1.00 96.50 82 LYS A O 1
ATOM 694 N N . ILE A 1 83 ? -8.966 14.878 12.888 1.00 96.94 83 ILE A N 1
ATOM 695 C CA . ILE A 1 83 ? -9.356 14.878 11.470 1.00 96.94 83 ILE A CA 1
ATOM 696 C C . ILE A 1 83 ? -9.502 13.442 10.959 1.00 96.94 83 ILE A C 1
ATOM 698 O O . ILE A 1 83 ? -10.481 13.132 10.282 1.00 96.94 83 ILE A O 1
ATOM 702 N N . PHE A 1 84 ? -8.570 12.558 11.313 1.00 97.62 84 PHE A N 1
ATOM 703 C CA . PHE A 1 84 ? -8.655 11.143 10.973 1.00 97.62 84 PHE A CA 1
ATOM 704 C C . PHE A 1 84 ? -9.921 10.494 11.543 1.00 97.62 84 PHE A C 1
ATOM 706 O O . PHE A 1 84 ? -10.672 9.876 10.792 1.00 97.62 84 PHE A O 1
ATOM 713 N N . GLN A 1 85 ? -10.211 10.688 12.832 1.00 96.56 85 GLN A N 1
ATOM 714 C CA . GLN A 1 85 ? -11.421 10.158 13.472 1.00 96.56 85 GLN A CA 1
ATOM 715 C C . GLN A 1 85 ? -12.703 10.657 12.789 1.00 96.56 85 GLN A C 1
ATOM 717 O O . GLN A 1 85 ? -13.589 9.859 12.485 1.00 96.56 85 GLN A O 1
ATOM 722 N N . ILE A 1 86 ? -12.779 11.958 12.483 1.00 97.25 86 ILE A N 1
ATOM 723 C CA . ILE A 1 86 ? -13.917 12.559 11.769 1.00 97.25 86 ILE A CA 1
ATOM 724 C C . ILE A 1 86 ? -14.085 11.927 10.385 1.00 97.25 86 ILE A C 1
ATOM 726 O O . ILE A 1 86 ? -15.198 11.588 9.997 1.00 97.25 86 ILE A O 1
ATOM 730 N N . ASN A 1 87 ? -12.996 11.737 9.639 1.00 96.94 87 ASN A N 1
ATOM 731 C CA . ASN A 1 87 ? -13.065 11.160 8.299 1.00 96.94 87 ASN A CA 1
ATOM 732 C C . ASN A 1 87 ? -13.420 9.668 8.308 1.00 96.94 87 ASN A C 1
ATOM 734 O O . ASN A 1 87 ? -14.076 9.176 7.386 1.00 96.94 87 ASN A O 1
ATOM 738 N N . MET A 1 88 ? -12.989 8.940 9.338 1.00 97.75 88 MET A N 1
ATOM 739 C CA . MET A 1 88 ? -13.371 7.547 9.539 1.00 97.75 88 MET A CA 1
ATOM 740 C C . MET A 1 88 ? -14.877 7.420 9.789 1.00 97.75 88 MET A C 1
ATOM 742 O O . MET A 1 88 ? -15.462 6.467 9.287 1.00 97.75 88 MET A O 1
ATOM 746 N N . ASP A 1 89 ? -15.490 8.379 10.498 1.00 96.56 89 ASP A N 1
ATOM 747 C CA . ASP A 1 89 ? -16.931 8.468 10.817 1.00 96.56 89 ASP A CA 1
ATOM 748 C C . ASP A 1 89 ? -17.579 7.096 11.093 1.00 96.56 89 ASP A C 1
ATOM 750 O O . ASP A 1 89 ? -18.538 6.624 10.486 1.00 96.56 89 ASP A O 1
ATOM 754 N N . VAL A 1 90 ? -16.936 6.433 12.051 1.00 97.25 90 VAL A N 1
ATOM 755 C CA . VAL A 1 90 ? -17.346 5.214 12.743 1.00 97.25 90 VAL A CA 1
ATOM 756 C C . VAL A 1 90 ? -16.922 5.360 14.205 1.00 97.25 90 VAL A C 1
ATOM 758 O O . VAL A 1 90 ? -16.118 6.232 14.548 1.00 97.25 90 VAL A O 1
ATOM 761 N N . ARG A 1 91 ? -17.435 4.511 15.094 1.00 97.38 91 ARG A N 1
ATOM 762 C CA . ARG A 1 91 ? -17.084 4.566 16.519 1.00 97.38 91 ARG A CA 1
ATOM 763 C C . ARG A 1 91 ? -15.596 4.287 16.751 1.00 97.38 91 ARG A C 1
ATOM 765 O O . ARG A 1 91 ? -15.015 3.408 16.113 1.00 97.38 91 ARG A O 1
ATOM 772 N N . GLN A 1 92 ? -15.008 4.968 17.739 1.00 96.50 92 GLN A N 1
ATOM 773 C CA . GLN A 1 92 ? -13.589 4.823 18.095 1.00 96.50 92 GLN A CA 1
ATOM 774 C C . GLN A 1 92 ? -13.199 3.361 18.368 1.00 96.50 92 GLN A C 1
ATOM 776 O O . GLN A 1 92 ? -12.174 2.899 17.882 1.00 96.50 92 GLN A O 1
ATOM 781 N N . GLU A 1 93 ? -14.063 2.595 19.042 1.00 97.75 93 GLU A N 1
ATOM 782 C CA . GLU A 1 93 ? -13.837 1.167 19.313 1.00 97.75 93 GLU A CA 1
ATOM 783 C C . GLU A 1 93 ? -13.650 0.315 18.043 1.00 97.75 93 GLU A C 1
ATOM 785 O O . GLU A 1 93 ? -12.934 -0.689 18.062 1.00 97.75 93 GLU A O 1
ATOM 790 N N . VAL A 1 94 ? -14.279 0.709 16.929 1.00 98.19 94 VAL A N 1
ATOM 791 C CA . VAL A 1 94 ? -14.161 0.028 15.632 1.00 98.19 94 VAL A CA 1
ATOM 792 C C . VAL A 1 94 ? -12.824 0.377 14.985 1.00 98.19 94 VAL A C 1
ATOM 794 O O . VAL A 1 94 ? -12.161 -0.511 14.449 1.00 98.19 94 VAL A O 1
ATOM 797 N N . ILE A 1 95 ? -12.402 1.644 15.079 1.00 98.12 95 ILE A N 1
ATOM 798 C CA . ILE A 1 95 ? -11.095 2.120 14.599 1.00 98.12 95 ILE A CA 1
ATOM 799 C C . ILE A 1 95 ? -9.970 1.416 15.362 1.00 98.12 95 ILE A C 1
ATOM 801 O O . ILE A 1 95 ? -9.078 0.837 14.746 1.00 98.12 95 ILE A O 1
ATOM 805 N N . ASP A 1 96 ? -10.041 1.397 16.693 1.00 97.44 96 ASP A N 1
ATOM 806 C CA . ASP A 1 96 ? -9.031 0.770 17.548 1.00 97.44 96 ASP A CA 1
ATOM 807 C C . ASP A 1 96 ? -8.902 -0.725 17.251 1.00 97.44 96 ASP A C 1
ATOM 809 O O . ASP A 1 96 ? -7.796 -1.268 17.161 1.00 97.44 96 ASP A O 1
ATOM 813 N N . PHE A 1 97 ? -10.036 -1.402 17.048 1.00 97.75 97 PHE A N 1
ATOM 814 C CA . PHE A 1 97 ? -10.031 -2.807 16.674 1.00 97.75 97 PHE A CA 1
ATOM 815 C C . PHE A 1 97 ? -9.445 -3.032 15.274 1.00 97.75 97 PHE A C 1
ATOM 817 O O . PHE A 1 97 ? -8.661 -3.965 15.108 1.00 97.75 97 PHE A O 1
ATOM 824 N N . LEU A 1 98 ? -9.757 -2.175 14.295 1.00 97.88 98 LEU A N 1
ATOM 825 C CA . LEU A 1 98 ? -9.170 -2.237 12.953 1.00 97.88 98 LEU A CA 1
ATOM 826 C C . LEU A 1 98 ? -7.642 -2.098 13.005 1.00 97.88 98 LEU A C 1
ATOM 828 O O . LEU A 1 98 ? -6.920 -2.942 12.480 1.00 97.88 98 LEU A O 1
ATOM 832 N N . ILE A 1 99 ? -7.142 -1.068 13.685 1.00 97.75 99 ILE A N 1
ATOM 833 C CA . ILE A 1 99 ? -5.704 -0.833 13.851 1.00 97.75 99 ILE A CA 1
ATOM 834 C C . ILE A 1 99 ? -5.029 -2.037 14.517 1.00 97.75 99 ILE A C 1
ATOM 836 O O . ILE A 1 99 ? -3.995 -2.514 14.044 1.00 97.75 99 ILE A O 1
ATOM 840 N N . LYS A 1 100 ? -5.652 -2.590 15.564 1.00 96.19 100 LYS A N 1
ATOM 841 C CA . LYS A 1 100 ? -5.159 -3.786 16.250 1.00 96.19 100 LYS A CA 1
ATOM 842 C C . LYS A 1 100 ? -5.041 -4.989 15.314 1.00 96.19 100 LYS A C 1
ATOM 844 O O . LYS A 1 100 ? -3.996 -5.637 15.322 1.00 96.19 100 LYS A O 1
ATOM 849 N N . ILE A 1 101 ? -6.073 -5.308 14.526 1.00 95.94 101 ILE A N 1
ATOM 850 C CA . ILE A 1 101 ? -6.011 -6.478 13.633 1.00 95.94 101 ILE A CA 1
ATOM 851 C C . ILE A 1 101 ? -4.964 -6.289 12.532 1.00 95.94 101 ILE A C 1
ATOM 853 O O . ILE A 1 101 ? -4.248 -7.233 12.213 1.00 95.94 101 ILE A O 1
ATOM 857 N N . LEU A 1 102 ? -4.813 -5.072 11.998 1.00 96.44 102 LEU A N 1
ATOM 858 C CA . LEU A 1 102 ? -3.847 -4.794 10.937 1.00 96.44 102 LEU A CA 1
ATOM 859 C C . LEU A 1 102 ? -2.403 -4.943 11.431 1.00 96.44 102 LEU A C 1
ATOM 861 O O . LEU A 1 102 ? -1.572 -5.487 10.705 1.00 96.44 102 LEU A O 1
ATOM 865 N N . LEU A 1 103 ? -2.118 -4.532 12.671 1.00 94.25 103 LEU A N 1
ATOM 866 C CA . LEU A 1 103 ? -0.828 -4.782 13.324 1.00 94.25 103 LEU A CA 1
ATOM 867 C C . LEU A 1 103 ? -0.602 -6.276 13.574 1.00 94.25 103 LEU A C 1
ATOM 869 O O . LEU A 1 103 ? 0.442 -6.809 13.212 1.00 94.25 103 LEU A O 1
ATOM 873 N N . GLN A 1 104 ? -1.591 -6.970 14.148 1.00 90.38 104 GLN A N 1
ATOM 874 C CA . GLN A 1 104 ? -1.484 -8.402 14.460 1.00 90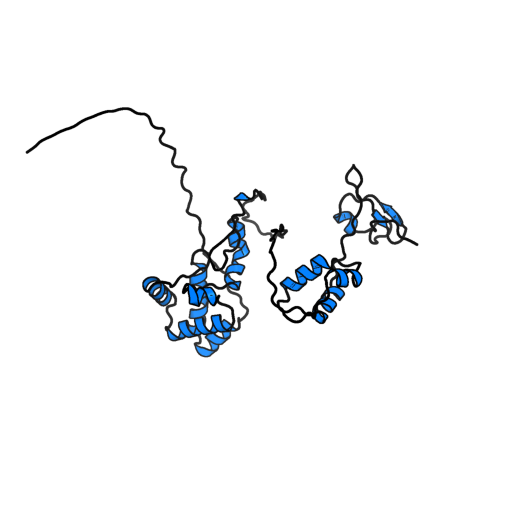.38 104 GLN A CA 1
ATOM 875 C C . GLN A 1 104 ? -1.251 -9.268 13.217 1.00 90.38 104 GLN A C 1
ATOM 877 O O . GLN A 1 104 ? -0.535 -10.263 13.283 1.00 90.38 104 GLN A O 1
ATOM 882 N N . MET A 1 105 ? -1.847 -8.891 12.087 1.00 88.12 105 MET A N 1
ATOM 883 C CA . MET A 1 105 ? -1.704 -9.595 10.812 1.00 88.12 105 MET A CA 1
ATOM 884 C C . MET A 1 105 ? -0.465 -9.161 10.013 1.00 88.12 105 MET A C 1
ATOM 886 O O . MET A 1 105 ? -0.224 -9.700 8.933 1.00 88.12 105 MET A O 1
ATOM 890 N N . GLY A 1 106 ? 0.310 -8.186 10.503 1.00 91.88 106 GLY A N 1
ATOM 891 C CA . GLY A 1 106 ? 1.471 -7.644 9.791 1.00 91.88 106 GLY A CA 1
ATOM 892 C C . GLY A 1 106 ? 1.105 -6.936 8.482 1.00 91.88 106 GLY A C 1
ATOM 893 O O . GLY A 1 106 ? 1.883 -6.951 7.531 1.00 91.88 106 GLY A O 1
ATOM 894 N N . LEU A 1 107 ? -0.102 -6.369 8.400 1.00 94.25 107 LEU A N 1
ATOM 895 C CA . LEU A 1 107 ? -0.581 -5.596 7.247 1.00 94.25 107 LEU A CA 1
ATOM 896 C C . LEU A 1 107 ? -0.288 -4.099 7.384 1.00 94.25 107 LEU A C 1
ATOM 898 O O . LEU A 1 107 ? -0.274 -3.389 6.379 1.00 94.25 107 LEU A O 1
ATOM 902 N N . MET A 1 108 ? -0.068 -3.634 8.616 1.00 96.06 108 MET A N 1
ATOM 903 C CA . MET A 1 108 ? 0.355 -2.275 8.930 1.00 96.06 108 MET A CA 1
ATOM 904 C C . MET A 1 108 ? 1.756 -2.283 9.531 1.00 96.06 108 MET A C 1
ATOM 906 O O . MET A 1 108 ? 2.070 -3.118 10.379 1.00 96.06 108 MET A O 1
ATOM 910 N N . ASN A 1 109 ? 2.578 -1.331 9.102 1.00 97.06 109 ASN A N 1
ATOM 911 C CA . ASN A 1 109 ? 3.949 -1.193 9.563 1.00 97.06 109 ASN A CA 1
ATOM 912 C C . ASN A 1 109 ? 3.989 -0.803 11.054 1.00 97.06 109 ASN A C 1
ATOM 914 O O . ASN A 1 109 ? 3.657 0.327 11.421 1.00 97.06 109 ASN A O 1
ATOM 918 N N . ALA A 1 110 ? 4.380 -1.749 11.913 1.00 96.12 110 ALA A N 1
ATOM 919 C CA . ALA A 1 110 ? 4.397 -1.557 13.363 1.00 96.12 110 ALA A CA 1
ATOM 920 C C . ALA A 1 110 ? 5.412 -0.491 13.803 1.00 96.12 110 ALA A C 1
ATOM 922 O O . ALA A 1 110 ? 5.086 0.352 14.634 1.00 96.12 110 ALA A O 1
ATOM 923 N N . ASP A 1 111 ? 6.599 -0.462 13.188 1.00 95.62 111 ASP A N 1
ATOM 924 C CA . ASP A 1 111 ? 7.641 0.519 13.500 1.00 95.62 111 ASP A CA 1
ATOM 925 C C . ASP A 1 111 ? 7.166 1.960 13.270 1.00 95.62 111 ASP A C 1
ATOM 927 O O . ASP A 1 111 ? 7.356 2.823 14.129 1.00 95.62 111 ASP A O 1
ATOM 931 N N . GLN A 1 112 ? 6.526 2.234 12.127 1.00 96.38 112 GLN A N 1
ATOM 932 C CA . GLN A 1 112 ? 5.983 3.565 11.830 1.00 96.38 112 GLN A CA 1
ATOM 933 C C . GLN A 1 112 ? 4.830 3.937 12.767 1.00 96.38 112 GLN A C 1
ATOM 935 O O . GLN A 1 112 ? 4.711 5.100 13.165 1.00 96.38 112 GLN A O 1
ATOM 940 N N . TRP A 1 113 ? 3.997 2.966 13.144 1.00 97.00 113 TRP A N 1
ATOM 941 C CA . TRP A 1 113 ? 2.903 3.199 14.080 1.00 97.00 113 TRP A CA 1
ATOM 942 C C . TRP A 1 113 ? 3.412 3.558 15.481 1.00 97.00 113 TRP A C 1
ATOM 944 O O . TRP A 1 113 ? 2.930 4.518 16.080 1.00 97.00 113 TRP A O 1
ATOM 954 N N . GLU A 1 114 ? 4.398 2.825 15.994 1.00 94.94 114 GLU A N 1
ATOM 955 C CA . GLU A 1 114 ? 4.921 3.003 17.351 1.00 94.94 114 GLU A CA 1
ATOM 956 C C . GLU A 1 114 ? 5.825 4.233 17.482 1.00 94.94 114 GLU A C 1
ATOM 958 O O . GLU A 1 114 ? 5.695 4.988 18.444 1.00 94.94 114 GLU A O 1
ATOM 963 N N . LYS A 1 115 ? 6.729 4.461 16.519 1.00 94.69 115 LYS A N 1
ATOM 964 C CA . LYS A 1 115 ? 7.718 5.552 16.589 1.00 94.69 115 LYS A CA 1
ATOM 965 C C . LYS A 1 115 ? 7.154 6.889 16.129 1.00 94.69 115 LYS A C 1
ATOM 967 O O . LYS A 1 115 ? 7.414 7.915 16.749 1.00 94.69 115 LYS A O 1
ATOM 972 N N . ASN A 1 116 ? 6.395 6.869 15.035 1.00 94.12 116 ASN A N 1
ATOM 973 C CA . ASN A 1 116 ? 6.007 8.077 14.304 1.00 94.12 116 ASN A CA 1
ATOM 974 C C . ASN A 1 116 ? 4.497 8.324 14.328 1.00 94.12 116 ASN A C 1
ATOM 976 O O . ASN A 1 116 ? 4.030 9.263 13.683 1.00 94.12 116 ASN A O 1
ATOM 980 N N . LYS A 1 117 ? 3.721 7.456 14.997 1.00 96.56 117 LYS A N 1
ATOM 981 C CA . LYS A 1 117 ? 2.254 7.496 14.995 1.00 96.56 117 LYS A CA 1
ATOM 982 C C . LYS A 1 117 ? 1.696 7.626 13.571 1.00 96.56 117 LYS A C 1
ATOM 984 O O . LYS A 1 117 ? 0.806 8.421 13.288 1.00 96.56 117 LYS A O 1
ATOM 989 N N . THR A 1 118 ? 2.283 6.872 12.642 1.00 97.50 118 THR A N 1
ATOM 990 C CA . THR A 1 118 ? 1.971 6.940 11.212 1.00 97.50 118 THR A CA 1
ATOM 991 C C . THR A 1 118 ? 1.404 5.612 10.741 1.00 97.50 118 THR A C 1
ATOM 993 O O . THR A 1 118 ? 1.980 4.554 10.984 1.00 97.50 118 THR A O 1
ATOM 996 N N . ILE A 1 119 ? 0.273 5.668 10.044 1.00 98.25 119 ILE A N 1
ATOM 997 C CA . ILE A 1 119 ? -0.323 4.507 9.390 1.00 98.25 119 ILE A CA 1
ATOM 998 C C . ILE A 1 119 ? 0.306 4.372 8.003 1.00 98.25 119 ILE A C 1
ATOM 1000 O O . ILE A 1 119 ? 0.174 5.260 7.156 1.00 98.25 119 ILE A O 1
ATOM 1004 N N . TYR A 1 120 ? 0.967 3.239 7.775 1.00 98.06 120 TYR A N 1
ATOM 1005 C CA . TYR A 1 120 ? 1.506 2.843 6.479 1.00 98.06 120 TYR A CA 1
ATOM 1006 C C . TYR A 1 120 ? 1.210 1.361 6.230 1.00 98.06 120 TYR A C 1
ATOM 1008 O O . TYR A 1 120 ? 1.425 0.520 7.106 1.00 98.06 120 TYR A O 1
ATOM 1016 N N . LEU A 1 121 ? 0.679 1.055 5.046 1.00 97.25 121 LEU A N 1
ATOM 1017 C CA . LEU A 1 121 ? 0.225 -0.279 4.650 1.00 97.25 121 LEU A CA 1
ATOM 1018 C C . LEU A 1 121 ? 1.078 -0.769 3.469 1.00 97.25 121 LEU A C 1
ATOM 1020 O O . LEU A 1 121 ? 0.742 -0.496 2.317 1.00 97.25 121 LEU A O 1
ATOM 1024 N N . ASP A 1 122 ? 2.171 -1.490 3.736 1.00 91.94 122 ASP A N 1
ATOM 1025 C CA . ASP A 1 122 ? 3.221 -1.800 2.744 1.00 91.94 122 ASP A CA 1
ATOM 1026 C C . ASP A 1 122 ? 2.680 -2.454 1.459 1.00 91.94 122 ASP A C 1
ATOM 1028 O O . ASP A 1 122 ? 2.991 -2.043 0.334 1.00 91.94 122 ASP A O 1
ATOM 1032 N N . LYS A 1 123 ? 1.812 -3.462 1.616 1.00 92.19 123 LYS A N 1
ATOM 1033 C CA . LYS A 1 123 ? 1.191 -4.163 0.480 1.00 92.19 123 LYS A CA 1
ATOM 1034 C C . LYS A 1 123 ? 0.260 -3.249 -0.314 1.00 92.19 123 LYS A C 1
ATOM 1036 O O . LYS A 1 123 ? 0.270 -3.294 -1.536 1.00 92.19 123 LYS A O 1
ATOM 1041 N N . PHE A 1 124 ? -0.501 -2.398 0.370 1.00 94.75 124 PHE A N 1
ATOM 1042 C CA . PHE A 1 124 ? -1.436 -1.482 -0.278 1.00 94.75 124 PHE A CA 1
ATOM 1043 C C . PHE A 1 124 ? -0.710 -0.350 -1.017 1.00 94.75 124 PHE A C 1
ATOM 1045 O O . PHE A 1 124 ? -1.063 -0.037 -2.147 1.00 94.75 124 PHE A O 1
ATOM 1052 N N . ALA A 1 125 ? 0.354 0.220 -0.442 1.00 94.88 125 ALA A N 1
ATOM 1053 C CA . ALA A 1 125 ? 1.192 1.203 -1.133 1.00 94.88 125 ALA A CA 1
ATOM 1054 C C . ALA A 1 125 ? 1.797 0.616 -2.424 1.00 94.88 125 ALA A C 1
ATOM 1056 O O . ALA A 1 125 ? 1.849 1.278 -3.464 1.00 94.88 125 ALA A O 1
ATOM 1057 N N . SER A 1 126 ? 2.186 -0.662 -2.380 1.00 93.50 126 SER A N 1
ATOM 1058 C CA . SER A 1 126 ? 2.727 -1.392 -3.530 1.00 93.50 126 SER A CA 1
ATOM 1059 C C . SER A 1 126 ? 1.723 -1.561 -4.681 1.00 93.50 126 SER A C 1
ATOM 1061 O O . SER A 1 126 ? 2.143 -1.606 -5.842 1.00 93.50 126 SER A O 1
ATOM 1063 N N . ASP A 1 127 ? 0.412 -1.570 -4.409 1.00 93.88 127 ASP A N 1
ATOM 1064 C CA . ASP A 1 127 ? -0.631 -1.636 -5.447 1.00 93.88 127 ASP A CA 1
ATOM 1065 C C . ASP A 1 127 ? -0.599 -0.403 -6.376 1.00 93.88 127 ASP A C 1
ATOM 1067 O O . ASP A 1 127 ? -0.968 -0.477 -7.552 1.00 93.88 127 ASP A O 1
ATOM 1071 N N . PHE A 1 128 ? -0.052 0.724 -5.906 1.00 94.38 128 PHE A N 1
ATOM 1072 C CA . PHE A 1 128 ? 0.105 1.954 -6.688 1.00 94.38 128 PHE A CA 1
ATOM 1073 C C . PHE A 1 128 ? 1.379 1.987 -7.544 1.00 94.38 128 PHE A C 1
ATOM 1075 O O . PHE A 1 128 ? 1.721 3.030 -8.104 1.00 94.38 128 PHE A O 1
ATOM 1082 N N . LYS A 1 129 ? 2.084 0.861 -7.726 1.00 93.12 129 LYS A N 1
ATOM 1083 C CA . LYS A 1 129 ? 3.320 0.793 -8.532 1.00 93.12 129 LYS A CA 1
ATOM 1084 C C . LYS A 1 129 ? 3.185 1.427 -9.916 1.00 93.12 129 LYS A C 1
ATOM 1086 O O . LYS A 1 129 ? 4.082 2.151 -10.344 1.00 93.12 129 LYS A O 1
ATOM 1091 N N . LYS A 1 130 ? 2.061 1.197 -10.604 1.00 92.00 130 LYS A N 1
ATOM 1092 C CA . LYS A 1 130 ? 1.795 1.812 -11.913 1.00 92.00 130 LYS A CA 1
ATOM 1093 C C . LYS A 1 130 ? 1.663 3.335 -11.816 1.00 92.00 130 LYS A C 1
ATOM 1095 O O . LYS A 1 130 ? 2.237 4.035 -12.641 1.00 92.00 130 LYS A O 1
ATOM 1100 N N . LEU A 1 131 ? 0.942 3.843 -10.815 1.00 93.12 131 LEU A N 1
ATOM 1101 C CA . LEU A 1 131 ? 0.765 5.282 -10.593 1.00 93.12 131 LEU A CA 1
ATOM 1102 C C . LEU A 1 131 ? 2.118 5.977 -10.397 1.00 93.12 131 LEU A C 1
ATOM 1104 O O . LEU A 1 131 ? 2.396 6.990 -11.036 1.00 93.12 131 LEU A O 1
ATOM 1108 N N . TRP A 1 132 ? 2.972 5.411 -9.546 1.00 93.62 132 TRP A N 1
ATOM 1109 C CA . TRP A 1 132 ? 4.305 5.950 -9.277 1.00 93.62 132 TRP A CA 1
ATOM 1110 C C . TRP A 1 132 ? 5.222 5.860 -10.498 1.00 93.62 132 TRP A C 1
ATOM 1112 O O . TRP A 1 132 ? 5.888 6.840 -10.838 1.00 93.62 132 TRP A O 1
ATOM 1122 N N . TYR A 1 133 ? 5.169 4.749 -11.236 1.00 91.69 133 TYR A N 1
ATOM 1123 C CA . TYR A 1 133 ? 5.882 4.609 -12.505 1.00 91.69 133 TYR A CA 1
ATOM 1124 C C . TYR A 1 133 ? 5.449 5.665 -13.532 1.00 91.69 133 TYR A C 1
ATOM 1126 O O . TYR A 1 133 ? 6.295 6.319 -14.144 1.00 91.69 133 TYR A O 1
ATOM 1134 N N . ASP A 1 134 ? 4.143 5.912 -13.670 1.00 89.44 134 ASP A N 1
ATOM 1135 C CA . ASP A 1 134 ? 3.607 6.944 -14.562 1.00 89.44 134 ASP A CA 1
ATOM 1136 C C . ASP A 1 134 ? 4.060 8.356 -14.134 1.00 89.44 134 ASP A C 1
ATOM 1138 O O . ASP A 1 134 ? 4.163 9.253 -14.973 1.00 89.44 134 ASP A O 1
ATOM 1142 N N . ARG A 1 135 ? 4.419 8.551 -12.860 1.00 90.94 135 ARG A N 1
ATOM 1143 C CA . ARG A 1 135 ? 5.041 9.776 -12.317 1.00 90.94 135 ARG A CA 1
ATOM 1144 C C . ARG A 1 135 ? 6.570 9.797 -12.428 1.00 90.94 135 ARG A C 1
ATOM 1146 O O . ARG A 1 135 ? 7.200 10.757 -11.992 1.00 90.94 135 ARG A O 1
ATOM 1153 N N . GLY A 1 136 ? 7.173 8.766 -13.019 1.00 90.00 136 GLY A N 1
ATOM 1154 C CA . GLY A 1 136 ? 8.622 8.631 -13.144 1.00 90.00 136 GLY A CA 1
ATOM 1155 C C . GLY A 1 136 ? 9.312 8.428 -11.799 1.00 90.00 136 GLY A C 1
ATOM 1156 O O . GLY A 1 136 ? 10.422 8.911 -11.620 1.00 90.00 136 GLY A O 1
ATOM 1157 N N . LYS A 1 137 ? 8.659 7.765 -10.842 1.00 91.75 137 LYS A N 1
ATOM 1158 C CA . LYS A 1 137 ? 9.155 7.555 -9.477 1.00 91.75 137 LYS A CA 1
ATOM 1159 C C . LYS A 1 137 ? 8.975 6.098 -9.054 1.00 91.75 137 LYS A C 1
ATOM 1161 O O . LYS A 1 137 ? 8.135 5.380 -9.596 1.00 91.75 137 LYS A O 1
ATOM 1166 N N . THR A 1 138 ? 9.755 5.647 -8.079 1.00 93.50 138 THR A N 1
ATOM 1167 C CA . THR A 1 138 ? 9.453 4.392 -7.374 1.00 93.50 138 THR A CA 1
ATOM 1168 C C . THR A 1 138 ? 8.298 4.592 -6.396 1.00 93.50 138 THR A C 1
ATOM 1170 O O . THR A 1 138 ? 7.995 5.722 -6.016 1.00 93.50 138 THR A O 1
ATOM 1173 N N . VAL A 1 139 ? 7.664 3.494 -5.973 1.00 94.44 139 VAL A N 1
ATOM 1174 C CA . VAL A 1 139 ? 6.737 3.537 -4.833 1.00 94.44 139 VAL A CA 1
ATOM 1175 C C . VAL A 1 139 ? 7.519 4.033 -3.608 1.00 94.44 139 VAL A C 1
ATOM 1177 O O . VAL A 1 139 ? 8.634 3.542 -3.399 1.00 94.44 139 VAL A O 1
ATOM 1180 N N . PRO A 1 140 ? 7.001 5.014 -2.852 1.00 95.81 140 PRO A N 1
ATOM 1181 C CA . PRO A 1 140 ? 7.629 5.478 -1.625 1.00 95.81 140 PRO A CA 1
ATOM 1182 C C . PRO A 1 140 ? 7.695 4.366 -0.587 1.00 95.81 140 PRO A C 1
ATOM 1184 O O . PRO A 1 140 ? 6.737 3.605 -0.452 1.00 95.81 140 PRO A O 1
ATOM 1187 N N . ASP A 1 141 ? 8.798 4.293 0.148 1.00 94.75 141 ASP A N 1
ATOM 1188 C CA . ASP A 1 141 ? 8.911 3.415 1.310 1.00 94.75 141 ASP A CA 1
ATOM 1189 C C . ASP A 1 141 ? 8.124 3.954 2.521 1.00 94.75 141 ASP A C 1
ATOM 1191 O O . ASP A 1 141 ? 7.479 5.006 2.468 1.00 94.75 141 ASP A O 1
ATOM 1195 N N . ALA A 1 142 ? 8.184 3.223 3.633 1.00 94.44 142 ALA A N 1
ATOM 1196 C CA . ALA A 1 142 ? 7.509 3.576 4.879 1.00 94.44 142 ALA A CA 1
ATOM 1197 C C . ALA A 1 142 ? 7.989 4.912 5.490 1.00 94.44 142 ALA A C 1
ATOM 1199 O O . ALA A 1 142 ? 7.256 5.520 6.270 1.00 94.44 142 ALA A O 1
ATOM 1200 N N . ASP A 1 143 ? 9.177 5.397 5.110 1.00 94.12 143 ASP A N 1
ATOM 1201 C CA . ASP A 1 143 ? 9.728 6.703 5.495 1.00 94.12 143 ASP A CA 1
ATOM 1202 C C . ASP A 1 143 ? 9.396 7.806 4.467 1.00 94.12 143 ASP A C 1
ATOM 1204 O O . ASP A 1 143 ? 9.819 8.953 4.616 1.00 94.12 143 ASP A O 1
ATOM 1208 N N . GLY A 1 144 ? 8.647 7.480 3.409 1.00 93.00 144 GLY A N 1
ATOM 1209 C CA . GLY A 1 144 ? 8.255 8.405 2.345 1.00 93.00 144 GLY A CA 1
ATOM 1210 C C . GLY A 1 144 ? 9.354 8.663 1.314 1.00 93.00 144 GLY A C 1
ATOM 1211 O O . GLY A 1 144 ? 9.235 9.577 0.496 1.00 93.00 144 GLY A O 1
ATOM 1212 N N . ARG A 1 145 ? 10.435 7.878 1.324 1.00 94.19 145 ARG A N 1
ATOM 1213 C CA . ARG A 1 145 ? 11.555 8.041 0.394 1.00 94.19 145 ARG A CA 1
ATOM 1214 C C . ARG A 1 145 ? 11.242 7.335 -0.916 1.00 94.19 145 ARG A C 1
ATOM 1216 O O . ARG A 1 145 ? 10.755 6.209 -0.939 1.00 94.19 145 ARG A O 1
ATOM 1223 N N . PHE A 1 146 ? 11.567 7.988 -2.026 1.00 93.75 146 PHE A N 1
ATOM 1224 C CA . PHE A 1 146 ? 11.417 7.436 -3.370 1.00 93.75 146 PHE A CA 1
ATOM 1225 C C . PHE A 1 146 ? 12.608 7.828 -4.247 1.00 93.75 146 PHE A C 1
ATOM 1227 O O . PHE A 1 146 ? 13.328 8.788 -3.970 1.00 93.75 146 PHE A O 1
ATOM 1234 N N . ILE A 1 147 ? 12.800 7.093 -5.339 1.00 91.19 147 ILE A N 1
ATOM 1235 C CA . ILE A 1 147 ? 13.811 7.392 -6.352 1.00 91.19 147 ILE A CA 1
ATOM 1236 C C . ILE A 1 147 ? 13.118 8.056 -7.539 1.00 91.19 147 ILE A C 1
ATOM 1238 O O . ILE A 1 147 ? 12.174 7.496 -8.098 1.00 91.19 147 ILE A O 1
ATOM 1242 N N . ASP A 1 148 ? 13.608 9.226 -7.949 1.00 89.12 148 ASP A N 1
ATOM 1243 C CA . ASP A 1 148 ? 13.233 9.844 -9.219 1.00 89.12 148 ASP A CA 1
ATOM 1244 C C . ASP A 1 148 ? 13.935 9.115 -10.377 1.00 89.12 148 ASP A C 1
ATOM 1246 O O . ASP A 1 148 ? 15.162 9.026 -10.461 1.00 89.12 148 ASP A O 1
ATOM 1250 N N . LEU A 1 149 ? 13.130 8.523 -11.253 1.00 84.19 149 LEU A N 1
ATOM 1251 C CA . LEU A 1 149 ? 13.565 7.773 -12.426 1.00 84.19 149 LEU A CA 1
ATOM 1252 C C . LEU A 1 149 ? 13.705 8.687 -13.651 1.00 84.19 149 LEU A C 1
ATOM 1254 O O . LEU A 1 149 ? 14.413 8.330 -14.593 1.00 84.19 149 LEU A O 1
ATOM 1258 N N . SER A 1 150 ? 13.080 9.872 -13.642 1.00 71.69 150 SER A N 1
ATOM 1259 C CA . SER A 1 150 ? 13.146 10.830 -14.754 1.00 71.69 150 SER A CA 1
ATOM 1260 C C . SER A 1 150 ? 14.549 11.422 -14.930 1.00 71.69 150 SER A C 1
ATOM 1262 O O . SER A 1 150 ? 15.011 11.637 -16.053 1.00 71.69 150 SER A O 1
ATOM 1264 N N . SER A 1 151 ? 15.275 11.582 -13.825 1.00 56.69 151 SER A N 1
ATOM 1265 C CA . SER A 1 151 ? 16.657 12.064 -13.774 1.00 56.69 151 SER A CA 1
ATOM 1266 C C . SER A 1 151 ? 17.692 11.004 -14.188 1.00 56.69 151 SER A C 1
ATOM 1268 O O . SER A 1 151 ? 18.830 11.352 -14.495 1.00 56.69 151 SER A O 1
ATOM 1270 N N . LYS A 1 152 ? 17.305 9.722 -14.298 1.00 54.66 152 LYS A N 1
ATOM 1271 C CA . LYS A 1 152 ? 18.179 8.622 -14.760 1.00 54.66 152 LYS A CA 1
ATOM 1272 C C . LYS A 1 152 ? 18.244 8.451 -16.284 1.00 54.66 152 LYS A C 1
ATOM 1274 O O . LYS A 1 152 ? 18.862 7.504 -16.760 1.00 54.66 152 LYS A O 1
ATOM 1279 N N . GLY A 1 153 ? 17.641 9.350 -17.066 1.00 45.28 153 GLY A N 1
ATOM 1280 C CA . GLY A 1 153 ? 17.786 9.350 -18.527 1.00 45.28 153 GLY A CA 1
ATOM 1281 C C . GLY A 1 153 ? 17.123 8.168 -19.246 1.00 45.28 153 GLY A C 1
ATOM 1282 O O . GLY A 1 153 ? 17.387 7.961 -20.430 1.00 45.28 153 GLY A O 1
ATOM 1283 N N . ILE A 1 154 ? 16.243 7.418 -18.573 1.00 47.25 154 ILE A N 1
ATOM 1284 C CA . ILE A 1 154 ? 15.440 6.356 -19.192 1.00 47.25 154 ILE A CA 1
ATOM 1285 C C . ILE A 1 154 ? 14.318 7.033 -19.990 1.00 47.25 154 ILE A C 1
ATOM 1287 O O . ILE A 1 154 ? 13.195 7.213 -19.524 1.00 47.25 154 ILE A O 1
ATOM 1291 N N . LYS A 1 155 ? 14.662 7.504 -21.192 1.00 40.84 155 LYS A N 1
ATOM 1292 C CA . LYS A 1 155 ? 13.709 7.994 -22.190 1.00 40.84 155 LYS A CA 1
ATOM 1293 C C . LYS A 1 155 ? 13.037 6.800 -22.861 1.00 40.84 155 LYS A C 1
ATOM 1295 O O . LYS A 1 155 ? 13.307 6.513 -24.023 1.00 40.84 155 LYS A O 1
ATOM 1300 N N . ASP A 1 156 ? 12.139 6.134 -22.151 1.00 43.44 156 ASP A N 1
ATOM 1301 C CA . ASP A 1 156 ? 11.113 5.372 -22.851 1.00 43.44 156 ASP A CA 1
ATOM 1302 C C . ASP A 1 156 ? 10.103 6.388 -23.395 1.00 43.44 156 ASP A C 1
ATOM 1304 O O . ASP A 1 156 ? 9.549 7.202 -22.652 1.00 43.44 156 ASP A O 1
ATOM 1308 N N . ASN A 1 157 ? 9.945 6.417 -24.720 1.00 38.88 157 ASN A N 1
ATOM 1309 C CA . ASN A 1 157 ? 9.058 7.335 -25.432 1.00 38.88 157 ASN A CA 1
ATOM 1310 C C . ASN A 1 157 ? 7.641 7.288 -24.835 1.00 38.88 157 ASN A C 1
ATOM 1312 O O . ASN A 1 157 ? 6.865 6.374 -25.113 1.00 38.88 157 ASN A O 1
ATOM 1316 N N . LYS A 1 158 ? 7.287 8.299 -24.036 1.00 44.69 158 LYS A N 1
ATOM 1317 C CA . LYS A 1 158 ? 5.942 8.478 -23.482 1.00 44.69 158 LYS A CA 1
ATOM 1318 C C . LYS A 1 158 ? 5.003 8.954 -24.591 1.00 44.69 158 LYS A C 1
ATOM 1320 O O . LYS A 1 158 ? 4.795 10.148 -24.788 1.00 44.69 158 LYS A O 1
ATOM 1325 N N . VAL A 1 159 ? 4.445 8.011 -25.342 1.00 39.66 159 VAL A N 1
ATOM 1326 C CA . VAL A 1 159 ? 3.233 8.261 -26.128 1.00 39.66 159 VAL A CA 1
ATOM 1327 C C . VAL A 1 159 ? 2.075 8.340 -25.134 1.00 39.66 159 VAL A C 1
ATOM 1329 O O . VAL A 1 159 ? 1.915 7.444 -24.307 1.00 39.66 159 VAL A O 1
ATOM 1332 N N . SER A 1 160 ? 1.289 9.419 -25.174 1.00 43.03 160 SER A N 1
ATOM 1333 C CA . SER A 1 160 ? 0.086 9.552 -24.351 1.00 43.03 160 SER A CA 1
ATOM 1334 C C . SER A 1 160 ? -0.900 8.442 -24.714 1.00 43.03 160 SER A C 1
ATOM 1336 O O . SER A 1 160 ? -1.524 8.479 -25.775 1.00 43.03 160 SER A O 1
ATOM 1338 N N . SER A 1 161 ? -1.046 7.433 -23.867 1.00 39.38 161 SER A N 1
ATOM 1339 C CA . SER A 1 161 ? -1.949 6.318 -24.133 1.00 39.38 161 SER A CA 1
ATOM 1340 C C . SER A 1 161 ? -3.336 6.597 -23.560 1.00 39.38 161 SER A C 1
ATOM 1342 O O . SER A 1 161 ? -3.754 6.040 -22.548 1.00 39.38 161 SER A O 1
ATOM 1344 N N . THR A 1 162 ? -4.110 7.386 -24.306 1.00 42.00 162 THR A N 1
ATOM 1345 C CA . THR A 1 162 ? -5.509 7.016 -24.545 1.00 42.00 162 THR A CA 1
ATOM 1346 C C . THR A 1 162 ? -5.466 5.814 -25.491 1.00 42.00 162 THR A C 1
ATOM 1348 O O . THR A 1 162 ? -5.462 5.969 -26.707 1.00 42.00 162 THR A O 1
ATOM 1351 N N . GLY A 1 163 ? -5.304 4.603 -24.957 1.00 30.95 163 GLY A N 1
ATOM 1352 C CA . GLY A 1 163 ? -5.191 3.409 -25.794 1.00 30.95 163 GLY A CA 1
ATOM 1353 C C . GLY A 1 163 ? -4.790 2.161 -25.020 1.00 30.95 163 GLY A C 1
ATOM 1354 O O . GLY A 1 163 ? -3.728 2.111 -24.409 1.00 30.95 163 GLY A O 1
ATOM 1355 N N . LYS A 1 164 ? -5.668 1.157 -25.058 1.00 38.38 164 LYS A N 1
ATOM 1356 C CA . LYS A 1 164 ? -5.505 -0.196 -24.511 1.00 38.38 164 LYS A CA 1
ATOM 1357 C C . LYS A 1 164 ? -4.144 -0.807 -24.881 1.00 38.38 164 LYS A C 1
ATOM 1359 O O . LYS A 1 164 ? -3.760 -0.768 -26.045 1.00 38.38 164 LYS A O 1
ATOM 1364 N N . GLY A 1 165 ? -3.492 -1.473 -23.927 1.00 29.98 165 GLY A N 1
ATOM 1365 C CA . GLY A 1 165 ? -2.367 -2.365 -24.219 1.00 29.98 165 GLY A CA 1
ATOM 1366 C C . GLY A 1 165 ? -1.417 -2.558 -23.046 1.00 29.98 165 GLY A C 1
ATOM 1367 O O . GLY A 1 165 ? -0.532 -1.744 -22.810 1.00 29.98 165 GLY A O 1
ATOM 1368 N N . TYR A 1 166 ? -1.596 -3.663 -22.329 1.00 39.44 166 TYR A N 1
ATOM 1369 C CA . TYR A 1 166 ? -0.635 -4.229 -21.387 1.00 39.44 166 TYR A CA 1
ATOM 1370 C C . TYR A 1 166 ? 0.713 -4.398 -22.096 1.00 39.44 166 TYR A C 1
ATOM 1372 O O . TYR A 1 166 ? 0.800 -5.172 -23.045 1.00 39.44 166 TYR A O 1
ATOM 1380 N N . ASN A 1 167 ? 1.755 -3.699 -21.644 1.00 36.72 167 ASN A N 1
ATOM 1381 C CA . ASN A 1 167 ? 3.123 -3.989 -22.051 1.00 36.72 167 ASN A CA 1
ATOM 1382 C C . ASN A 1 167 ? 4.042 -4.080 -20.830 1.00 36.72 167 ASN A C 1
ATOM 1384 O O . ASN A 1 167 ? 4.119 -3.199 -19.979 1.00 36.72 167 ASN A O 1
ATOM 1388 N N . ARG A 1 168 ? 4.686 -5.242 -20.799 1.00 39.78 168 ARG A N 1
ATOM 1389 C CA . ARG A 1 168 ? 5.764 -5.764 -19.964 1.00 39.78 168 ARG A CA 1
ATOM 1390 C C . ARG A 1 168 ? 6.891 -4.746 -19.753 1.00 39.78 168 ARG A C 1
ATOM 1392 O O . ARG A 1 168 ? 7.491 -4.307 -20.726 1.00 39.78 168 ARG A O 1
ATOM 1399 N N . ILE A 1 169 ? 7.217 -4.447 -18.495 1.00 38.69 169 ILE A N 1
ATOM 1400 C CA . ILE A 1 169 ? 8.417 -3.680 -18.130 1.00 38.69 169 ILE A CA 1
ATOM 1401 C C . ILE A 1 169 ? 9.540 -4.671 -17.800 1.00 38.69 169 ILE A C 1
ATOM 1403 O O . ILE A 1 169 ? 9.397 -5.528 -16.927 1.00 38.69 169 ILE A O 1
ATOM 1407 N N . GLU A 1 170 ? 10.644 -4.570 -18.540 1.00 33.47 170 GLU A N 1
ATOM 1408 C CA . GLU A 1 170 ? 11.932 -5.176 -18.210 1.00 33.47 170 GLU A CA 1
ATOM 1409 C C . GLU A 1 170 ? 12.522 -4.450 -16.992 1.00 33.47 170 GLU A C 1
ATOM 1411 O O . GLU A 1 170 ? 12.757 -3.243 -17.023 1.00 33.47 170 GLU A O 1
ATOM 1416 N N . ASN A 1 171 ? 12.741 -5.173 -15.892 1.00 32.44 171 ASN A N 1
ATOM 1417 C CA . ASN A 1 171 ? 13.380 -4.613 -14.704 1.00 32.44 171 ASN A CA 1
ATOM 1418 C C . ASN A 1 171 ? 14.884 -4.434 -14.969 1.00 32.44 171 ASN A C 1
ATOM 1420 O O . ASN A 1 171 ? 15.632 -5.412 -15.025 1.00 32.44 171 ASN A O 1
ATOM 1424 N N . ASN A 1 172 ? 15.332 -3.183 -15.092 1.00 36.75 172 ASN A N 1
ATOM 1425 C CA . ASN A 1 172 ? 16.744 -2.834 -14.972 1.00 36.75 172 ASN A CA 1
ATOM 1426 C C . ASN A 1 172 ? 17.188 -2.981 -13.507 1.00 36.75 172 ASN A C 1
ATOM 1428 O O . ASN A 1 172 ? 16.612 -2.370 -12.607 1.00 36.75 172 ASN A O 1
ATOM 1432 N N . LYS A 1 173 ? 18.218 -3.811 -13.299 1.00 38.97 173 LYS A N 1
ATOM 1433 C CA . LYS A 1 173 ? 18.923 -4.049 -12.031 1.00 38.97 173 LYS A CA 1
ATOM 1434 C C . LYS A 1 173 ? 19.303 -2.736 -11.340 1.00 38.97 173 LYS A C 1
ATOM 1436 O O . LYS A 1 173 ? 20.025 -1.921 -11.911 1.00 38.97 173 LYS A O 1
ATOM 1441 N N . VAL A 1 174 ? 18.910 -2.590 -10.077 1.00 30.39 174 VAL A N 1
ATOM 1442 C CA . VAL A 1 174 ? 19.609 -1.722 -9.123 1.00 30.39 174 VAL A CA 1
ATOM 1443 C C . VAL A 1 174 ? 20.639 -2.597 -8.411 1.00 30.39 174 VAL A C 1
ATOM 1445 O O . VAL A 1 174 ? 20.278 -3.567 -7.751 1.00 30.39 174 VAL A O 1
ATOM 1448 N N . ASN A 1 175 ? 21.922 -2.282 -8.596 1.00 31.19 175 ASN A N 1
ATOM 1449 C CA . ASN A 1 175 ? 23.010 -2.852 -7.807 1.00 31.19 175 ASN A CA 1
ATOM 1450 C C . ASN A 1 175 ? 22.919 -2.290 -6.386 1.00 31.19 175 ASN A C 1
ATOM 1452 O O . ASN A 1 175 ? 23.288 -1.138 -6.166 1.00 31.19 175 ASN A O 1
ATOM 1456 N N . ASN A 1 176 ? 22.473 -3.105 -5.435 1.00 28.84 176 ASN A N 1
ATOM 1457 C CA . ASN A 1 176 ? 22.741 -2.859 -4.027 1.00 28.84 176 ASN A CA 1
ATOM 1458 C C . ASN A 1 176 ? 23.977 -3.675 -3.645 1.00 28.84 176 ASN A C 1
ATOM 1460 O O . ASN A 1 176 ? 23.918 -4.895 -3.524 1.00 28.84 176 ASN A O 1
ATOM 1464 N N . ASN A 1 177 ? 25.108 -2.983 -3.496 1.00 35.34 177 ASN A N 1
ATOM 1465 C CA . ASN A 1 177 ? 26.183 -3.465 -2.640 1.00 35.34 177 ASN A CA 1
ATOM 1466 C C . ASN A 1 177 ? 25.654 -3.400 -1.208 1.00 35.34 177 ASN A C 1
ATOM 1468 O O . ASN A 1 177 ? 25.501 -2.306 -0.664 1.00 35.34 177 ASN A O 1
ATOM 1472 N N . THR A 1 178 ? 25.385 -4.552 -0.609 1.00 28.30 178 THR A N 1
ATOM 1473 C CA . THR A 1 178 ? 25.097 -4.647 0.820 1.00 28.30 178 THR A CA 1
ATOM 1474 C C . THR A 1 178 ? 26.268 -5.363 1.468 1.00 28.30 178 THR A C 1
ATOM 1476 O O . THR A 1 178 ? 26.493 -6.548 1.235 1.00 28.30 178 THR A O 1
ATOM 1479 N N . ASN A 1 179 ? 27.049 -4.604 2.237 1.00 31.72 179 ASN A N 1
ATOM 1480 C CA . ASN A 1 179 ? 28.019 -5.164 3.163 1.00 31.72 179 ASN A CA 1
ATOM 1481 C C . ASN A 1 179 ? 27.275 -5.931 4.262 1.00 31.72 179 ASN A C 1
ATOM 1483 O O . ASN A 1 179 ? 26.245 -5.480 4.759 1.00 31.72 179 ASN A O 1
ATOM 1487 N N . ASN A 1 180 ? 27.845 -7.087 4.588 1.00 37.22 180 ASN A N 1
ATOM 1488 C CA . ASN A 1 180 ? 27.390 -8.105 5.524 1.00 37.22 180 ASN A CA 1
ATOM 1489 C C . ASN A 1 180 ? 26.793 -7.571 6.832 1.00 37.22 180 ASN A C 1
ATOM 1491 O O . ASN A 1 180 ? 27.362 -6.703 7.496 1.00 37.22 180 ASN A O 1
ATOM 1495 N N . THR A 1 181 ? 25.728 -8.226 7.287 1.00 28.38 181 THR A N 1
ATOM 1496 C CA . THR A 1 181 ? 25.543 -8.475 8.718 1.00 28.38 181 THR A CA 1
ATOM 1497 C C . THR A 1 181 ? 24.878 -9.835 8.879 1.00 28.38 181 THR A C 1
ATOM 1499 O O . THR A 1 181 ? 23.773 -10.068 8.395 1.00 28.38 181 THR A O 1
ATOM 1502 N N . GLU A 1 182 ? 25.625 -10.754 9.478 1.00 43.84 182 GLU A N 1
ATOM 1503 C CA . GLU A 1 182 ? 25.213 -12.111 9.814 1.00 43.84 182 GLU A CA 1
ATOM 1504 C C . GLU A 1 182 ? 24.134 -12.074 10.899 1.00 43.84 182 GLU A C 1
ATOM 1506 O O . GLU A 1 182 ? 24.339 -11.464 11.948 1.00 43.84 182 GLU A O 1
ATOM 1511 N N . GLN A 1 183 ? 23.018 -12.769 10.671 1.00 32.66 183 GLN A N 1
ATOM 1512 C CA . GLN A 1 183 ? 22.240 -13.396 11.738 1.00 32.66 183 GLN A CA 1
ATOM 1513 C C . GLN A 1 183 ? 21.750 -14.767 11.266 1.00 32.66 183 GLN A C 1
ATOM 1515 O O . GLN A 1 183 ? 21.143 -14.913 10.206 1.00 32.66 183 GLN A O 1
ATOM 1520 N N . GLU A 1 184 ? 22.103 -15.771 12.060 1.00 44.12 184 GLU A N 1
ATOM 1521 C CA . GLU A 1 184 ? 21.908 -17.196 11.842 1.00 44.12 184 GLU A CA 1
ATOM 1522 C C . GLU A 1 184 ? 20.424 -17.591 11.788 1.00 44.12 184 GLU A C 1
ATOM 1524 O O . GLU A 1 184 ? 19.653 -17.324 12.709 1.00 44.12 184 GLU A O 1
ATOM 1529 N N . SER A 1 185 ? 20.047 -18.341 10.750 1.00 33.12 185 SER A N 1
ATOM 1530 C CA . SER A 1 185 ? 18.915 -19.266 10.805 1.00 33.12 185 SER A CA 1
ATOM 1531 C C . SER A 1 185 ? 19.216 -20.491 9.938 1.00 33.12 185 SER A C 1
ATOM 1533 O O . SER A 1 185 ? 19.232 -20.382 8.716 1.00 33.12 185 SER A O 1
ATOM 1535 N N . ASN A 1 186 ? 19.496 -21.626 10.586 1.00 37.62 186 ASN A N 1
ATOM 1536 C CA . ASN A 1 186 ? 19.509 -23.004 10.068 1.00 37.62 186 ASN A CA 1
ATOM 1537 C C . ASN A 1 186 ? 19.707 -23.178 8.545 1.00 37.62 186 ASN A C 1
ATOM 1539 O O . ASN A 1 186 ? 18.753 -23.130 7.767 1.00 37.62 186 ASN A O 1
ATOM 1543 N N . ASN A 1 187 ? 20.959 -23.454 8.159 1.00 49.84 187 ASN A N 1
ATOM 1544 C CA . ASN A 1 187 ? 21.414 -23.777 6.801 1.00 49.84 187 ASN A CA 1
ATOM 1545 C C . ASN A 1 187 ? 20.803 -25.083 6.273 1.00 49.84 187 ASN A C 1
ATOM 1547 O O . ASN A 1 187 ? 21.454 -26.124 6.249 1.00 49.84 187 ASN A O 1
ATOM 1551 N N . ASP A 1 188 ? 19.564 -25.004 5.808 1.00 65.12 188 ASP A N 1
ATOM 1552 C CA . ASP A 1 188 ? 18.894 -26.095 5.102 1.00 65.12 188 ASP A CA 1
ATOM 1553 C C . ASP A 1 188 ? 18.863 -25.848 3.586 1.00 65.12 188 ASP A C 1
ATOM 1555 O O . ASP A 1 188 ? 18.086 -26.473 2.883 1.00 65.12 188 ASP A O 1
ATOM 1559 N N . LEU A 1 189 ? 19.657 -24.904 3.060 1.00 70.88 189 LEU A N 1
ATOM 1560 C CA . LEU A 1 189 ? 19.754 -24.581 1.632 1.00 70.88 189 LEU A CA 1
ATOM 1561 C C . LEU A 1 189 ? 21.191 -24.769 1.134 1.00 70.88 189 LEU A C 1
ATOM 1563 O O . LEU A 1 189 ? 22.127 -24.217 1.704 1.00 70.88 189 LEU A O 1
ATOM 1567 N N . LEU A 1 190 ? 21.351 -25.512 0.035 1.00 80.75 190 LEU A N 1
ATOM 1568 C CA . LEU A 1 190 ? 22.624 -25.608 -0.684 1.00 80.75 190 LEU A CA 1
ATOM 1569 C C . LEU A 1 190 ? 23.017 -24.260 -1.307 1.00 80.75 190 LEU A C 1
ATOM 1571 O O . LEU A 1 190 ? 22.174 -23.396 -1.567 1.00 80.75 190 LEU A O 1
ATOM 1575 N N . SER A 1 191 ? 24.301 -24.104 -1.615 1.00 81.62 191 SER A N 1
ATOM 1576 C CA . SER A 1 191 ? 24.792 -22.959 -2.381 1.00 81.62 191 SER A CA 1
ATOM 1577 C C . SER A 1 191 ? 24.252 -22.967 -3.820 1.00 81.62 191 SER A C 1
ATOM 1579 O O . SER A 1 191 ? 23.952 -24.011 -4.407 1.00 81.62 191 SER A O 1
ATOM 1581 N N . VAL A 1 192 ? 24.166 -21.786 -4.441 1.00 81.75 192 VAL A N 1
ATOM 1582 C CA . VAL A 1 192 ? 23.718 -21.641 -5.841 1.00 81.75 192 VAL A CA 1
ATOM 1583 C C . VAL A 1 192 ? 24.573 -22.483 -6.798 1.00 81.75 192 VAL A C 1
ATOM 1585 O O . VAL A 1 192 ? 24.053 -23.074 -7.747 1.00 81.75 192 VAL A O 1
ATOM 1588 N N . ASP A 1 193 ? 25.876 -22.589 -6.535 1.00 81.62 193 ASP A N 1
ATOM 1589 C CA . ASP A 1 193 ? 26.801 -23.368 -7.359 1.00 81.62 193 ASP A CA 1
ATOM 1590 C C . ASP A 1 193 ? 26.572 -24.880 -7.247 1.00 81.62 193 ASP A C 1
ATOM 1592 O O . ASP A 1 193 ? 26.750 -25.608 -8.227 1.00 81.62 193 ASP A O 1
ATOM 1596 N N . GLU A 1 194 ? 26.112 -25.369 -6.097 1.00 84.88 194 GLU A N 1
ATOM 1597 C CA . GLU A 1 194 ? 25.697 -26.764 -5.934 1.00 84.88 194 GLU A CA 1
ATOM 1598 C C . GLU A 1 194 ? 24.418 -27.058 -6.724 1.00 84.88 194 GLU A C 1
ATOM 1600 O O . GLU A 1 194 ? 24.372 -28.043 -7.465 1.00 84.88 194 GLU A O 1
ATOM 1605 N N . TYR A 1 195 ? 23.423 -26.165 -6.698 1.00 83.25 195 TYR A N 1
ATOM 1606 C CA . TYR A 1 195 ? 22.231 -26.312 -7.543 1.00 83.25 195 TYR A CA 1
ATOM 1607 C C . TYR A 1 195 ? 22.555 -26.244 -9.042 1.00 83.25 195 TYR A C 1
ATOM 1609 O O . TYR A 1 195 ? 21.962 -26.979 -9.833 1.00 83.25 195 TYR A O 1
ATOM 1617 N N . LYS A 1 196 ? 23.531 -25.429 -9.462 1.00 83.12 196 LYS A N 1
ATOM 1618 C CA . LYS A 1 196 ? 24.007 -25.394 -10.860 1.00 83.12 196 LYS A CA 1
ATOM 1619 C C . LYS A 1 196 ? 24.608 -26.720 -11.314 1.00 83.12 196 LYS A C 1
ATOM 1621 O O . LYS A 1 196 ? 24.441 -27.084 -12.479 1.00 83.12 196 LYS A O 1
ATOM 1626 N N . LYS A 1 197 ? 25.285 -27.447 -10.420 1.00 85.44 197 LYS A N 1
ATOM 1627 C CA . LYS A 1 197 ? 25.805 -28.793 -10.714 1.00 85.44 197 LYS A CA 1
ATOM 1628 C C . LYS A 1 197 ? 24.674 -29.807 -10.888 1.00 85.44 197 LYS A C 1
ATOM 1630 O O . LYS A 1 197 ? 24.762 -30.642 -11.782 1.00 85.44 197 LYS A O 1
ATOM 1635 N N . LEU A 1 198 ? 23.616 -29.708 -10.080 1.00 81.81 198 LEU A N 1
ATOM 1636 C CA . LEU A 1 198 ? 22.441 -30.586 -10.162 1.00 81.81 198 LEU A CA 1
ATOM 1637 C C . LEU A 1 198 ? 21.566 -30.290 -11.394 1.00 81.81 198 LEU A C 1
ATOM 1639 O O . LEU A 1 198 ? 21.031 -31.211 -12.007 1.00 81.81 198 LEU A O 1
ATOM 1643 N N . PHE A 1 199 ? 21.469 -29.022 -11.809 1.00 81.19 199 PHE A N 1
ATOM 1644 C CA . PHE A 1 199 ? 20.629 -28.578 -12.928 1.00 81.19 199 PHE A CA 1
ATOM 1645 C C . PHE A 1 199 ? 21.424 -27.818 -14.013 1.00 81.19 199 PHE A C 1
ATOM 1647 O O . PHE A 1 199 ? 21.128 -26.655 -14.304 1.00 81.19 199 PHE A O 1
ATOM 1654 N N . PRO A 1 200 ? 22.389 -28.460 -14.702 1.00 74.31 200 PRO A N 1
ATOM 1655 C CA . PRO A 1 200 ? 23.322 -27.782 -15.615 1.00 74.31 200 PRO A CA 1
ATOM 1656 C C . PRO A 1 200 ? 22.652 -27.127 -16.835 1.00 74.31 200 PRO A C 1
ATOM 1658 O O . PRO A 1 200 ? 23.187 -26.183 -17.421 1.00 74.31 200 PRO A O 1
ATOM 1661 N N . ASN A 1 201 ? 21.467 -27.616 -17.215 1.00 70.62 201 ASN A N 1
ATOM 1662 C CA . ASN A 1 201 ? 20.708 -27.148 -18.375 1.00 70.62 201 ASN A CA 1
ATOM 1663 C C . ASN A 1 201 ? 19.665 -26.068 -18.034 1.00 70.62 201 ASN A C 1
ATOM 1665 O O . ASN A 1 201 ? 19.023 -25.533 -18.943 1.00 70.62 201 ASN A O 1
ATOM 1669 N N . LYS A 1 202 ? 19.473 -25.740 -16.750 1.00 79.81 202 LYS A N 1
ATOM 1670 C CA . LYS A 1 202 ? 18.473 -24.765 -16.291 1.00 79.81 202 LYS A CA 1
ATOM 1671 C C . LYS A 1 202 ? 19.127 -23.438 -15.936 1.00 79.81 202 LYS A C 1
ATOM 1673 O O . LYS A 1 202 ? 20.299 -23.382 -15.565 1.00 79.81 202 LYS A O 1
ATOM 1678 N N . ASN A 1 203 ? 18.375 -22.349 -16.073 1.00 81.50 203 ASN A N 1
ATOM 1679 C CA . ASN A 1 203 ? 18.840 -21.046 -15.607 1.00 81.50 203 ASN A CA 1
ATOM 1680 C C . ASN A 1 203 ? 18.634 -20.949 -14.090 1.00 81.50 203 ASN A C 1
ATOM 1682 O O . ASN A 1 203 ? 17.673 -20.329 -13.639 1.00 81.50 203 ASN A O 1
ATOM 1686 N N . VAL A 1 204 ? 19.492 -21.630 -13.325 1.00 82.06 204 VAL A N 1
ATOM 1687 C CA . VAL A 1 204 ? 19.362 -21.751 -11.867 1.00 82.06 204 VAL A CA 1
ATOM 1688 C C . VAL A 1 204 ? 19.325 -20.379 -11.203 1.00 82.06 204 VAL A C 1
ATOM 1690 O O . VAL A 1 204 ? 18.422 -20.152 -10.411 1.00 82.06 204 VAL A O 1
ATOM 1693 N N . ASP A 1 205 ? 20.194 -19.444 -11.600 1.00 81.94 205 ASP A N 1
ATOM 1694 C CA . ASP A 1 205 ? 20.230 -18.087 -11.034 1.00 81.94 205 ASP A CA 1
ATOM 1695 C C . ASP A 1 205 ? 18.863 -17.397 -11.154 1.00 81.94 205 ASP A C 1
ATOM 1697 O O . ASP A 1 205 ? 18.228 -17.065 -10.159 1.00 81.94 205 ASP A O 1
ATOM 1701 N N . LYS A 1 206 ? 18.333 -17.305 -12.379 1.00 81.38 206 LYS A N 1
ATOM 1702 C CA . LYS A 1 206 ? 17.034 -16.665 -12.626 1.00 81.38 206 LYS A CA 1
ATOM 1703 C C . LYS A 1 206 ? 15.872 -17.394 -11.941 1.00 81.38 206 LYS A C 1
ATOM 1705 O O . LYS A 1 206 ? 14.870 -16.773 -11.594 1.00 81.38 206 LYS A O 1
ATOM 1710 N N . SER A 1 207 ? 15.965 -18.716 -11.830 1.00 81.94 207 SER A N 1
ATOM 1711 C CA . SER A 1 207 ? 14.900 -19.547 -11.259 1.00 81.94 207 SER A CA 1
ATOM 1712 C C . SER A 1 207 ? 14.862 -19.435 -9.740 1.00 81.94 207 SER A C 1
ATOM 1714 O O . SER A 1 207 ? 13.775 -19.389 -9.175 1.00 81.94 207 SER A O 1
ATOM 1716 N N . ILE A 1 208 ? 16.033 -19.351 -9.103 1.00 85.12 208 ILE A N 1
ATOM 1717 C CA . ILE A 1 208 ? 16.189 -19.097 -7.671 1.00 85.12 208 ILE A CA 1
ATOM 1718 C C . ILE A 1 208 ? 15.703 -17.685 -7.330 1.00 85.12 208 ILE A C 1
ATOM 1720 O O . ILE A 1 208 ? 14.897 -17.544 -6.415 1.00 85.12 208 ILE A O 1
ATOM 1724 N N . ASP A 1 209 ? 16.105 -16.669 -8.104 1.00 83.69 209 ASP A N 1
ATOM 1725 C CA . ASP A 1 209 ? 15.642 -15.285 -7.916 1.00 83.69 209 ASP A CA 1
ATOM 1726 C C . ASP A 1 209 ? 14.108 -15.218 -7.935 1.00 83.69 209 ASP A C 1
ATOM 1728 O O . ASP A 1 209 ? 13.472 -14.753 -6.992 1.00 83.69 209 ASP A O 1
ATOM 1732 N N . LYS A 1 210 ? 13.504 -15.797 -8.980 1.00 83.88 210 LYS A N 1
ATOM 1733 C CA . LYS A 1 210 ? 12.048 -15.903 -9.114 1.00 83.88 210 LYS A CA 1
ATOM 1734 C C . LYS A 1 210 ? 11.433 -16.664 -7.940 1.00 83.88 210 LYS A C 1
ATOM 1736 O O . LYS A 1 210 ? 10.377 -16.284 -7.463 1.00 83.88 210 LYS A O 1
ATOM 1741 N N . TYR A 1 211 ? 12.047 -17.752 -7.489 1.00 83.88 211 TYR A N 1
ATOM 1742 C CA . TYR A 1 211 ? 11.516 -18.570 -6.403 1.00 83.88 211 TYR A CA 1
ATOM 1743 C C . TYR A 1 211 ? 11.439 -17.800 -5.075 1.00 83.88 211 TYR A C 1
ATOM 1745 O O . TYR A 1 211 ? 10.408 -17.883 -4.401 1.00 83.88 211 TYR A O 1
ATOM 1753 N N . PHE A 1 212 ? 12.475 -17.028 -4.730 1.00 82.56 212 PHE A N 1
ATOM 1754 C CA . PHE A 1 212 ? 12.497 -16.219 -3.508 1.00 82.56 212 PHE A CA 1
ATOM 1755 C C . PHE A 1 212 ? 11.456 -15.091 -3.519 1.00 82.56 212 PHE A C 1
ATOM 1757 O O . PHE A 1 212 ? 10.910 -14.785 -2.461 1.00 82.56 212 PHE A O 1
ATOM 1764 N N . ASP A 1 213 ? 11.089 -14.557 -4.690 1.00 80.38 213 ASP A N 1
ATOM 1765 C CA . ASP A 1 213 ? 9.991 -13.582 -4.805 1.00 80.38 213 ASP A CA 1
ATOM 1766 C C . ASP A 1 213 ? 8.635 -14.159 -4.346 1.00 80.38 213 ASP A C 1
ATOM 1768 O O . ASP A 1 213 ? 7.780 -13.430 -3.841 1.00 80.38 213 ASP A O 1
ATOM 1772 N N . TYR A 1 214 ? 8.421 -15.470 -4.516 1.00 77.06 214 TYR A N 1
ATOM 1773 C CA . TYR A 1 214 ? 7.159 -16.142 -4.173 1.00 77.06 214 TYR A CA 1
ATOM 1774 C C . TYR A 1 214 ? 7.187 -16.871 -2.822 1.00 77.06 214 TYR A C 1
ATOM 1776 O O . TYR A 1 214 ? 6.125 -17.165 -2.273 1.00 77.06 214 TYR A O 1
ATOM 1784 N N . HIS A 1 215 ? 8.370 -17.181 -2.283 1.00 77.94 215 HIS A N 1
ATOM 1785 C CA . HIS A 1 215 ? 8.524 -18.034 -1.102 1.00 77.94 215 HIS A CA 1
ATOM 1786 C C . HIS A 1 215 ? 9.294 -17.303 0.007 1.00 77.94 215 HIS A C 1
ATOM 1788 O O . HIS A 1 215 ? 10.510 -17.465 0.114 1.00 77.94 215 HIS A O 1
ATOM 1794 N N . PRO A 1 216 ? 8.599 -16.559 0.893 1.00 73.06 216 PRO A N 1
ATOM 1795 C CA . PRO A 1 216 ? 9.234 -15.811 1.985 1.00 73.06 216 PRO A CA 1
ATOM 1796 C C . PRO A 1 216 ? 9.882 -16.707 3.057 1.00 73.06 216 PRO A C 1
ATOM 1798 O O . PRO A 1 216 ? 10.631 -16.217 3.895 1.00 73.06 216 PRO A O 1
ATOM 1801 N N . LYS A 1 217 ? 9.599 -18.019 3.047 1.00 80.69 217 LYS A N 1
ATOM 1802 C CA . LYS A 1 217 ? 10.251 -19.039 3.887 1.00 80.69 217 LYS A CA 1
ATOM 1803 C C . LYS A 1 217 ? 10.744 -20.200 3.011 1.00 80.69 217 LYS A C 1
ATOM 1805 O O . LYS A 1 217 ? 10.043 -21.203 2.873 1.00 80.69 217 LYS A O 1
ATOM 1810 N N . PRO A 1 218 ? 11.898 -20.044 2.353 1.00 78.56 218 PRO A N 1
ATOM 1811 C CA . PRO A 1 218 ? 12.422 -21.024 1.409 1.00 78.56 218 PRO A CA 1
ATOM 1812 C C . PRO A 1 218 ? 13.054 -22.232 2.129 1.00 78.56 218 PRO A C 1
ATOM 1814 O O . PRO A 1 218 ? 13.808 -22.050 3.078 1.00 78.56 218 PRO A O 1
ATOM 1817 N N . SER A 1 219 ? 12.799 -23.460 1.657 1.00 83.62 219 SER A N 1
ATOM 1818 C CA . SER A 1 219 ? 13.525 -24.676 2.077 1.00 83.62 219 SER A CA 1
ATOM 1819 C C . SER A 1 219 ? 14.150 -25.404 0.879 1.00 83.62 219 SER A C 1
ATOM 1821 O O . SER A 1 219 ? 13.733 -25.191 -0.266 1.00 83.62 219 SER A O 1
ATOM 1823 N N . HIS A 1 220 ? 15.149 -26.269 1.109 1.00 82.25 220 HIS A N 1
ATOM 1824 C CA . HIS A 1 220 ? 15.795 -27.033 0.030 1.00 82.25 220 HIS A CA 1
ATOM 1825 C C . HIS A 1 220 ? 14.822 -27.953 -0.698 1.00 82.25 220 HIS A C 1
ATOM 1827 O O . HIS A 1 220 ? 14.814 -27.980 -1.926 1.00 82.25 220 HIS A O 1
ATOM 1833 N N . ALA A 1 221 ? 13.940 -28.642 0.029 1.00 82.38 221 ALA A N 1
ATOM 1834 C CA . ALA A 1 221 ? 12.966 -29.545 -0.578 1.00 82.38 221 ALA A CA 1
ATOM 1835 C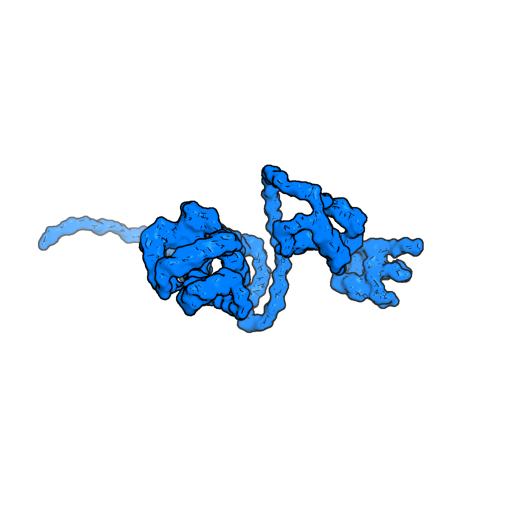 C . ALA A 1 221 ? 11.989 -28.813 -1.516 1.00 82.38 221 ALA A C 1
ATOM 1837 O O . ALA A 1 221 ? 11.649 -29.325 -2.586 1.00 82.38 221 ALA A O 1
ATOM 1838 N N . SER A 1 222 ? 11.540 -27.609 -1.146 1.00 81.06 222 SER A N 1
ATOM 1839 C CA . SER A 1 222 ? 10.647 -26.820 -1.999 1.00 81.06 222 SER A CA 1
ATOM 1840 C C . SER A 1 222 ? 11.384 -26.165 -3.170 1.00 81.06 222 SER A C 1
ATOM 1842 O O . SER A 1 222 ? 10.840 -26.144 -4.274 1.00 81.06 222 SER A O 1
ATOM 1844 N N . LEU A 1 223 ? 12.633 -25.720 -2.984 1.00 86.25 223 LEU A N 1
ATOM 1845 C CA . LEU A 1 223 ? 13.450 -25.184 -4.076 1.00 86.25 223 LEU A CA 1
ATOM 1846 C C . LEU A 1 223 ? 13.843 -26.268 -5.096 1.00 86.25 223 LEU A C 1
ATOM 1848 O O . LEU A 1 223 ? 13.791 -26.020 -6.298 1.00 86.25 223 LEU A O 1
ATOM 1852 N N . MET A 1 224 ? 14.167 -27.484 -4.649 1.00 83.94 224 MET A N 1
ATOM 1853 C CA . MET A 1 224 ? 14.430 -28.627 -5.534 1.00 83.94 224 MET A CA 1
ATOM 1854 C C . MET A 1 224 ? 13.223 -28.931 -6.427 1.00 83.94 224 MET A C 1
ATOM 1856 O O . MET A 1 224 ? 13.365 -28.959 -7.647 1.00 83.94 224 MET A O 1
ATOM 1860 N N . LYS A 1 225 ? 12.017 -29.046 -5.848 1.00 86.00 225 LYS A N 1
ATOM 1861 C CA . LYS A 1 225 ? 10.773 -29.251 -6.616 1.00 86.00 225 LYS A CA 1
ATOM 1862 C C . LYS A 1 225 ? 10.496 -28.116 -7.602 1.00 86.00 225 LYS A C 1
ATOM 1864 O O . LYS A 1 225 ? 10.022 -28.356 -8.711 1.00 86.00 225 LYS A O 1
ATOM 1869 N N . TRP A 1 226 ? 10.775 -26.874 -7.210 1.00 88.75 226 TRP A N 1
ATOM 1870 C CA . TRP A 1 226 ? 10.643 -25.724 -8.102 1.00 88.75 226 TRP A CA 1
ATOM 1871 C C . TRP A 1 226 ? 11.597 -25.834 -9.295 1.00 88.75 226 TRP A C 1
ATOM 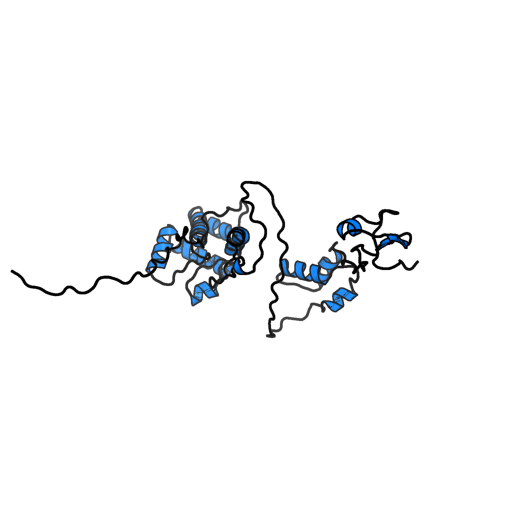1873 O O . TRP A 1 226 ? 11.173 -25.724 -10.445 1.00 88.75 226 TRP A O 1
ATOM 1883 N N . LEU A 1 227 ? 12.877 -26.110 -9.033 1.00 84.94 227 LEU A N 1
ATOM 1884 C CA . LEU A 1 227 ? 13.894 -26.262 -10.068 1.00 84.94 227 LEU A CA 1
ATOM 1885 C C . LEU A 1 227 ? 13.626 -27.464 -10.970 1.00 84.94 227 LEU A C 1
ATOM 1887 O O . LEU A 1 227 ? 13.879 -27.358 -12.164 1.00 84.94 227 LEU A O 1
ATOM 1891 N N . GLU A 1 228 ? 13.072 -28.567 -10.468 1.00 83.25 228 GLU A N 1
ATOM 1892 C CA . GLU A 1 228 ? 12.642 -29.715 -11.278 1.00 83.25 228 GLU A CA 1
ATOM 1893 C C . GLU A 1 228 ? 11.538 -29.335 -12.273 1.00 83.25 228 GLU A C 1
ATOM 1895 O O . GLU A 1 228 ? 11.646 -29.666 -13.458 1.00 83.25 228 GLU A O 1
ATOM 1900 N N . ASN A 1 229 ? 10.557 -28.546 -11.829 1.00 79.06 229 ASN A N 1
ATOM 1901 C CA . ASN A 1 229 ? 9.398 -28.140 -12.630 1.00 79.06 229 ASN A CA 1
ATOM 1902 C C . ASN A 1 229 ? 9.642 -26.915 -13.529 1.00 79.06 229 ASN A C 1
ATOM 1904 O O . ASN A 1 229 ? 8.850 -26.645 -14.427 1.00 79.06 229 ASN A O 1
ATOM 1908 N N . GLU A 1 230 ? 10.721 -26.158 -13.321 1.00 77.25 230 GLU A N 1
ATOM 1909 C CA . GLU A 1 230 ? 10.982 -24.947 -14.105 1.00 77.25 230 GLU A CA 1
ATOM 1910 C C . GLU A 1 230 ? 11.383 -25.282 -15.556 1.00 77.25 230 GLU A C 1
ATOM 1912 O O . GLU A 1 230 ? 12.380 -25.963 -15.820 1.00 77.25 230 GLU A O 1
ATOM 1917 N N . GLU A 1 231 ? 10.626 -24.762 -16.523 1.00 63.91 231 GLU A N 1
ATOM 1918 C CA . GLU A 1 231 ? 10.855 -24.991 -17.958 1.00 63.91 231 GLU A CA 1
ATOM 1919 C C . GLU A 1 231 ? 11.935 -24.069 -18.550 1.00 63.91 231 GLU A C 1
ATOM 1921 O O . GLU A 1 231 ? 12.423 -24.283 -19.667 1.00 63.91 231 GLU A O 1
ATOM 1926 N N . ALA A 1 232 ? 12.338 -23.032 -17.807 1.00 64.62 232 ALA A N 1
ATOM 1927 C CA . ALA A 1 232 ? 13.323 -22.052 -18.239 1.00 64.62 232 ALA A CA 1
ATOM 1928 C C . ALA A 1 232 ? 14.731 -22.665 -18.358 1.00 64.62 232 ALA A C 1
ATOM 1930 O O . ALA A 1 232 ? 15.531 -22.706 -17.417 1.00 64.62 232 ALA A O 1
ATOM 1931 N N . LYS A 1 233 ? 15.070 -23.100 -19.573 1.00 65.69 233 LYS A N 1
ATOM 1932 C CA . LYS A 1 233 ? 16.428 -23.521 -19.929 1.00 65.69 233 LYS A CA 1
ATOM 1933 C C . LYS A 1 233 ? 17.411 -22.353 -19.819 1.00 65.69 233 LYS A C 1
ATOM 1935 O O . LYS A 1 233 ? 17.079 -21.195 -20.095 1.00 65.69 233 LYS A O 1
ATOM 1940 N N . ARG A 1 234 ? 18.655 -22.665 -19.458 1.00 64.06 234 ARG A N 1
ATOM 1941 C CA . ARG A 1 234 ? 19.766 -21.711 -19.521 1.00 64.06 234 ARG A CA 1
ATOM 1942 C C . ARG A 1 234 ? 19.937 -21.234 -20.964 1.00 64.06 234 ARG A C 1
ATOM 1944 O O . ARG A 1 234 ? 19.946 -22.043 -21.893 1.00 64.06 234 ARG A O 1
ATOM 1951 N N . LEU A 1 235 ? 20.062 -19.921 -21.155 1.00 61.34 235 LEU A N 1
ATOM 1952 C CA . LEU A 1 235 ? 20.479 -19.370 -22.443 1.00 61.34 235 LEU A CA 1
ATOM 1953 C C . LEU A 1 235 ? 21.910 -19.855 -22.686 1.00 61.34 235 LEU A C 1
ATOM 1955 O O . LEU A 1 235 ? 22.789 -19.597 -21.869 1.00 61.34 235 LEU A O 1
ATOM 1959 N N . LYS A 1 236 ? 22.117 -20.632 -23.751 1.00 68.50 236 LYS A N 1
ATOM 1960 C CA . LYS A 1 236 ? 23.458 -21.071 -24.147 1.00 68.50 236 LYS A CA 1
ATOM 1961 C C . LYS A 1 236 ? 24.214 -19.850 -24.679 1.00 68.50 236 LYS A C 1
ATOM 1963 O O . LYS A 1 236 ? 23.625 -19.026 -25.382 1.00 68.50 236 LYS A O 1
ATOM 1968 N N . ASP A 1 237 ? 25.493 -19.730 -24.345 1.00 68.88 237 ASP A N 1
ATOM 1969 C CA . ASP A 1 237 ? 26.321 -18.587 -24.732 1.00 68.88 237 ASP A CA 1
ATOM 1970 C C . ASP A 1 237 ? 26.812 -18.770 -26.173 1.00 68.88 237 ASP A C 1
ATOM 1972 O O . ASP A 1 237 ? 27.921 -19.237 -26.437 1.00 68.88 237 ASP A O 1
ATOM 1976 N N . PHE A 1 238 ? 25.950 -18.454 -27.138 1.00 80.31 238 PHE A N 1
ATOM 1977 C CA . PHE A 1 238 ? 26.312 -18.564 -28.545 1.00 80.31 238 PHE A CA 1
ATOM 1978 C C . PHE A 1 238 ? 27.328 -17.486 -28.943 1.00 80.31 238 PHE A C 1
ATOM 1980 O O . PHE A 1 238 ? 27.154 -16.301 -28.657 1.00 80.31 238 PHE A O 1
ATOM 1987 N N . LYS A 1 239 ? 28.361 -17.886 -29.690 1.00 83.12 239 LYS A N 1
ATOM 1988 C CA . LYS A 1 239 ? 29.324 -16.950 -30.287 1.00 83.12 239 LYS A CA 1
ATOM 1989 C C . LYS A 1 239 ? 28.686 -16.200 -31.456 1.00 83.12 239 LYS A C 1
ATOM 1991 O O . LYS A 1 239 ? 27.879 -16.772 -32.185 1.00 83.12 239 LYS A O 1
ATOM 1996 N N . THR A 1 240 ? 29.104 -14.961 -31.696 1.00 85.38 240 THR A N 1
ATOM 1997 C CA . THR A 1 240 ? 28.680 -14.160 -32.856 1.00 85.38 240 THR A CA 1
ATOM 1998 C C . THR A 1 240 ? 29.842 -13.879 -33.804 1.00 85.38 240 THR A C 1
ATOM 2000 O O . THR A 1 240 ? 31.012 -13.939 -33.425 1.00 85.38 240 THR A O 1
ATOM 2003 N N . ASN A 1 241 ? 29.532 -13.617 -35.073 1.00 82.12 241 ASN A N 1
ATOM 2004 C CA . ASN A 1 241 ? 30.502 -13.154 -36.059 1.00 82.12 241 ASN A CA 1
ATOM 2005 C C . ASN A 1 241 ? 30.569 -11.609 -36.094 1.00 82.12 241 ASN A C 1
ATOM 2007 O O . ASN A 1 241 ? 29.667 -10.947 -35.577 1.00 82.12 241 ASN A O 1
ATOM 2011 N N . PRO A 1 242 ? 31.580 -11.009 -36.755 1.00 83.94 242 PRO A N 1
ATOM 2012 C CA . PRO A 1 242 ? 31.704 -9.549 -36.858 1.00 83.94 242 PRO A CA 1
ATOM 2013 C C . PRO A 1 242 ? 30.521 -8.848 -37.545 1.00 83.94 242 PRO A C 1
ATOM 2015 O O . PRO A 1 242 ? 30.333 -7.650 -37.377 1.00 83.94 242 PRO A O 1
ATOM 2018 N N . LYS A 1 243 ? 29.716 -9.586 -38.321 1.00 81.56 243 LYS A N 1
ATOM 2019 C CA . LYS A 1 243 ? 28.503 -9.089 -38.989 1.00 81.56 243 LYS A CA 1
ATOM 2020 C C . LYS A 1 243 ? 27.237 -9.236 -38.123 1.00 81.56 243 LYS A C 1
ATOM 2022 O O . LYS A 1 243 ? 26.153 -8.924 -38.601 1.00 81.56 243 LYS A O 1
ATOM 2027 N N . GLY A 1 244 ? 27.356 -9.729 -36.887 1.00 81.19 244 GLY A N 1
ATOM 2028 C CA . GLY A 1 244 ? 26.256 -9.876 -35.928 1.00 81.19 244 GLY A CA 1
ATOM 2029 C C . GLY A 1 244 ? 25.471 -11.194 -35.992 1.00 81.19 244 GLY A C 1
ATOM 2030 O O . GLY A 1 244 ? 24.533 -11.367 -35.220 1.00 81.19 244 GLY A O 1
ATOM 2031 N N . TYR A 1 245 ? 25.837 -12.144 -36.858 1.00 84.94 245 TYR A N 1
ATOM 2032 C CA . TYR A 1 245 ? 25.171 -13.452 -36.921 1.00 84.94 245 TYR A CA 1
ATOM 2033 C C . TYR A 1 245 ? 25.678 -14.401 -35.837 1.00 84.94 245 TYR A C 1
ATOM 2035 O O . TYR A 1 245 ? 26.865 -14.413 -35.511 1.00 84.94 245 TYR A O 1
ATOM 2043 N N . ILE A 1 246 ? 24.782 -15.242 -35.330 1.00 88.50 246 ILE A N 1
ATOM 2044 C CA . ILE A 1 246 ? 25.033 -16.203 -34.259 1.00 88.50 246 ILE A CA 1
ATOM 2045 C C . ILE A 1 246 ? 25.547 -17.522 -34.853 1.00 88.50 246 ILE A C 1
ATOM 2047 O O . ILE A 1 246 ? 24.952 -18.054 -35.783 1.00 88.50 246 ILE A O 1
ATOM 2051 N N . TYR A 1 247 ? 26.628 -18.084 -34.312 1.00 88.62 247 TYR A N 1
ATOM 2052 C CA . TYR A 1 247 ? 27.079 -19.438 -34.643 1.00 88.62 247 TYR A CA 1
ATOM 2053 C C . TYR A 1 247 ? 26.236 -20.461 -33.890 1.00 88.62 247 TYR A C 1
ATOM 2055 O O . TYR A 1 247 ? 26.352 -20.557 -32.672 1.00 88.62 247 TYR A O 1
ATOM 2063 N N . ALA A 1 248 ? 25.424 -21.236 -34.606 1.00 90.25 248 ALA A N 1
ATOM 2064 C CA . ALA A 1 248 ? 24.541 -22.232 -34.012 1.00 90.25 248 ALA A CA 1
ATOM 2065 C C . ALA A 1 248 ? 24.607 -23.570 -34.766 1.00 90.25 248 ALA A C 1
ATOM 2067 O O . ALA A 1 248 ? 24.752 -23.595 -35.988 1.00 90.25 248 ALA A O 1
ATOM 2068 N N . TRP A 1 249 ? 24.476 -24.692 -34.056 1.00 91.12 249 TRP A N 1
ATOM 2069 C CA . TRP 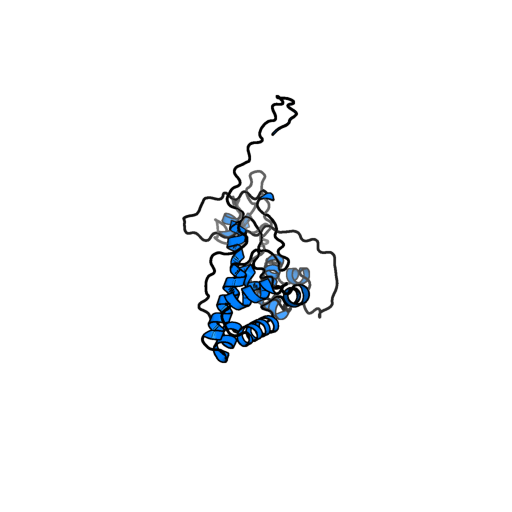A 1 249 ? 24.495 -26.042 -34.634 1.00 91.12 249 TRP A CA 1
ATOM 2070 C C . TRP A 1 249 ? 23.204 -26.793 -34.326 1.00 91.12 249 TRP A C 1
ATOM 2072 O O . TRP A 1 249 ? 22.731 -26.769 -33.196 1.00 91.12 249 TRP A O 1
ATOM 2082 N N . CYS A 1 250 ? 22.619 -27.463 -35.316 1.00 90.19 250 CYS A N 1
ATOM 2083 C CA . CYS A 1 250 ? 21.458 -28.327 -35.101 1.00 90.19 250 CYS A CA 1
ATOM 2084 C C . CYS A 1 250 ? 21.813 -29.473 -34.142 1.00 90.19 250 CYS A C 1
ATOM 2086 O O . CYS A 1 250 ? 22.765 -30.206 -34.409 1.00 90.19 250 CYS A O 1
ATOM 2088 N N . SER A 1 251 ? 21.033 -29.672 -33.073 1.00 86.75 251 SER A N 1
ATOM 2089 C CA . SER A 1 251 ? 21.292 -30.738 -32.094 1.00 86.75 251 SER A CA 1
ATOM 2090 C C . SER A 1 251 ? 21.171 -32.158 -32.658 1.00 86.75 251 SER A C 1
ATOM 2092 O O . SER A 1 251 ? 21.806 -33.062 -32.129 1.00 86.75 251 SER A O 1
ATOM 2094 N N . LYS A 1 252 ? 20.393 -32.360 -33.733 1.00 86.69 252 LYS A N 1
ATOM 2095 C CA . LYS A 1 252 ? 20.134 -33.685 -34.328 1.00 86.69 252 LYS A CA 1
ATOM 2096 C C . LYS A 1 252 ? 21.116 -34.068 -35.433 1.00 86.69 252 LYS A C 1
ATOM 2098 O O . LYS A 1 252 ? 21.517 -35.219 -35.511 1.00 86.69 252 LYS A O 1
ATOM 2103 N N . CYS A 1 253 ? 21.457 -33.135 -36.323 1.00 89.00 253 CYS A N 1
ATOM 2104 C CA . CYS A 1 253 ? 22.275 -33.432 -37.509 1.00 89.00 253 CYS A CA 1
ATOM 2105 C C . CYS A 1 253 ? 23.609 -32.678 -37.553 1.00 89.00 253 CYS A C 1
ATOM 2107 O O . CYS A 1 253 ? 24.348 -32.800 -38.524 1.00 89.00 253 CYS A O 1
ATOM 2109 N N . GLY A 1 254 ? 23.902 -31.837 -36.557 1.00 88.38 254 GLY A N 1
ATOM 2110 C CA . GLY A 1 254 ? 25.152 -31.079 -36.481 1.00 88.38 254 GLY A CA 1
ATOM 2111 C C . GLY A 1 254 ? 25.322 -29.989 -37.544 1.00 88.38 254 GLY A C 1
ATOM 2112 O O . GLY A 1 254 ? 26.355 -29.320 -37.563 1.00 88.38 254 GLY A O 1
ATOM 2113 N N . LYS A 1 255 ? 24.331 -29.757 -38.418 1.00 90.38 255 LYS A N 1
ATOM 2114 C CA . LYS A 1 255 ? 24.413 -28.721 -39.455 1.00 90.38 255 LYS A CA 1
ATOM 2115 C C . LYS A 1 255 ? 24.544 -27.337 -38.817 1.00 90.38 255 LYS A C 1
ATOM 2117 O O . LYS A 1 255 ? 23.752 -26.964 -37.950 1.00 90.38 255 LYS A O 1
ATOM 2122 N N . ARG A 1 256 ? 25.547 -26.579 -39.264 1.00 89.94 256 ARG A N 1
ATOM 2123 C CA . ARG A 1 256 ? 25.803 -25.206 -38.818 1.00 89.94 256 ARG A CA 1
ATOM 2124 C C . ARG A 1 256 ? 24.851 -24.233 -39.513 1.00 89.94 256 ARG A C 1
ATOM 2126 O O . ARG A 1 256 ? 24.703 -24.289 -40.732 1.00 89.94 256 ARG A O 1
ATOM 2133 N N . ALA A 1 257 ? 24.270 -23.326 -38.743 1.00 87.75 257 ALA A N 1
ATOM 2134 C CA . ALA A 1 257 ? 23.412 -22.246 -39.205 1.00 87.75 257 ALA A CA 1
ATOM 2135 C C . ALA A 1 257 ? 23.878 -20.900 -38.635 1.00 87.75 257 ALA A C 1
ATOM 2137 O O . ALA A 1 257 ? 24.639 -20.852 -37.663 1.00 87.75 257 ALA A O 1
ATOM 2138 N N . PHE A 1 258 ? 23.382 -19.817 -39.238 1.00 89.62 258 PHE A N 1
ATOM 2139 C CA . PHE A 1 258 ? 23.711 -18.442 -38.861 1.00 89.62 258 PHE A CA 1
ATOM 2140 C C . PHE A 1 258 ? 22.464 -17.619 -38.509 1.00 89.62 258 PHE A C 1
ATOM 2142 O O . PHE A 1 258 ? 22.102 -16.713 -39.262 1.00 89.62 258 PHE A O 1
ATOM 2149 N N . PRO A 1 259 ? 21.770 -17.911 -37.391 1.00 87.25 259 PRO A N 1
ATOM 2150 C CA . PRO A 1 259 ? 20.633 -17.111 -36.967 1.00 87.25 259 PRO A CA 1
ATOM 2151 C C . PRO A 1 259 ? 21.016 -15.644 -36.757 1.00 87.25 259 PRO A C 1
ATOM 2153 O O . PRO A 1 259 ? 22.064 -15.305 -36.212 1.00 87.25 259 PRO A O 1
ATOM 2156 N N . ASN A 1 260 ? 20.122 -14.769 -37.179 1.00 85.12 260 ASN A N 1
ATOM 2157 C CA . ASN A 1 260 ? 20.256 -13.318 -37.178 1.00 85.12 260 ASN A CA 1
ATOM 2158 C C . ASN A 1 260 ? 19.887 -12.680 -35.827 1.00 85.12 260 ASN A C 1
ATOM 2160 O O . ASN A 1 260 ? 20.289 -11.555 -35.554 1.00 85.12 260 ASN A O 1
ATOM 2164 N N . ASN A 1 261 ? 19.141 -13.376 -34.964 1.00 83.88 261 ASN A N 1
ATOM 2165 C CA . ASN A 1 261 ? 18.880 -12.955 -33.586 1.00 83.88 261 ASN A CA 1
ATOM 2166 C C . ASN A 1 261 ? 18.502 -14.154 -32.696 1.00 83.88 261 ASN A C 1
ATOM 2168 O O . ASN A 1 261 ? 18.223 -15.255 -33.177 1.00 83.88 261 ASN A O 1
ATOM 2172 N N . MET A 1 262 ? 18.440 -13.932 -31.380 1.00 81.75 262 MET A N 1
ATOM 2173 C CA . MET A 1 262 ? 18.101 -14.981 -30.409 1.00 81.75 262 MET A CA 1
ATOM 2174 C C . MET A 1 262 ? 16.650 -15.480 -30.540 1.00 81.75 262 MET A C 1
ATOM 2176 O O . MET A 1 262 ? 16.339 -16.596 -30.132 1.00 81.75 262 MET A O 1
ATOM 2180 N N . ALA A 1 263 ? 15.743 -14.688 -31.124 1.00 81.31 263 ALA A N 1
ATOM 2181 C CA . ALA A 1 263 ? 14.380 -15.145 -31.394 1.00 81.31 263 ALA A CA 1
ATOM 2182 C C . ALA A 1 263 ? 14.362 -16.241 -32.471 1.00 81.31 263 ALA A C 1
ATOM 2184 O O . ALA A 1 263 ? 13.627 -17.214 -32.331 1.00 81.31 263 ALA A O 1
ATOM 2185 N N . HIS A 1 264 ? 15.216 -16.135 -33.492 1.00 83.12 264 HIS A N 1
ATOM 2186 C CA . HIS A 1 264 ? 15.394 -17.18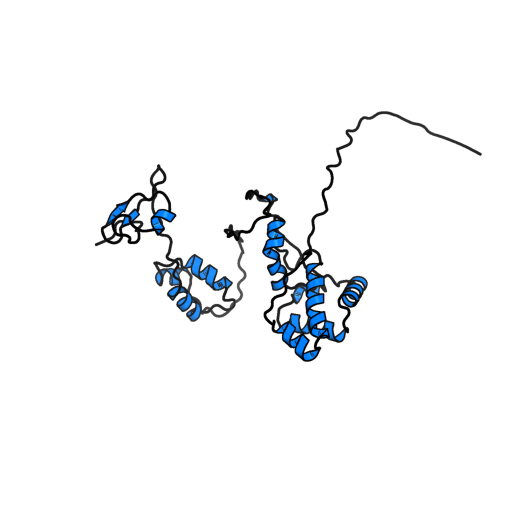1 -34.494 1.00 83.12 264 HIS A CA 1
ATOM 2187 C C . HIS A 1 264 ? 16.024 -18.440 -33.876 1.00 83.12 264 HIS A C 1
ATOM 2189 O O . HIS A 1 264 ? 15.530 -19.540 -34.094 1.00 83.12 264 HIS A O 1
ATOM 2195 N N . VAL A 1 265 ? 17.019 -18.292 -32.995 1.00 83.75 265 VAL A N 1
ATOM 2196 C CA . VAL A 1 265 ? 17.599 -19.434 -32.260 1.00 83.75 265 VAL A CA 1
ATOM 2197 C C . VAL A 1 265 ? 16.526 -20.213 -31.480 1.00 83.75 265 VAL A C 1
ATOM 2199 O O . VAL A 1 265 ? 16.525 -21.443 -31.487 1.00 83.75 265 VAL A O 1
ATOM 2202 N N . ARG A 1 266 ? 15.576 -19.508 -30.849 1.00 81.88 266 ARG A N 1
ATOM 2203 C CA . ARG A 1 266 ? 14.469 -20.120 -30.090 1.00 81.88 266 ARG A CA 1
ATOM 2204 C C . ARG A 1 266 ? 13.441 -20.846 -30.957 1.00 81.88 266 ARG A C 1
ATOM 2206 O O . ARG A 1 266 ? 12.804 -21.761 -30.451 1.00 81.88 266 ARG A O 1
ATOM 2213 N N . LYS A 1 267 ? 13.278 -20.464 -32.229 1.00 84.00 267 LYS A N 1
ATOM 2214 C CA . LYS A 1 267 ? 12.378 -21.162 -33.168 1.00 84.00 267 LYS A CA 1
ATOM 2215 C C . LYS A 1 267 ? 12.886 -22.556 -33.547 1.00 84.00 267 LYS A C 1
ATOM 2217 O O . LYS A 1 267 ? 12.100 -23.368 -34.020 1.00 84.00 267 LYS A O 1
ATOM 2222 N N . GLY A 1 268 ? 14.167 -22.837 -33.310 1.00 83.38 268 GLY A N 1
ATOM 2223 C CA . GLY A 1 268 ? 14.793 -24.107 -33.656 1.00 83.38 268 GLY A CA 1
ATOM 2224 C C . GLY A 1 268 ? 15.458 -24.087 -35.030 1.00 83.38 268 GLY A C 1
ATOM 2225 O O . GLY A 1 268 ? 15.441 -23.097 -35.759 1.00 83.38 268 GLY A O 1
ATOM 2226 N N . SER A 1 269 ? 16.115 -25.196 -35.344 1.00 86.69 269 SER A N 1
ATOM 2227 C CA . SER A 1 269 ? 16.924 -25.367 -36.540 1.00 86.69 269 SER A CA 1
ATOM 2228 C C . SER A 1 269 ? 16.084 -25.469 -37.796 1.00 86.69 269 SER A C 1
ATOM 2230 O O . SER A 1 269 ? 15.157 -26.269 -37.869 1.00 86.69 269 SER A O 1
ATOM 2232 N N . GLU A 1 270 ? 16.462 -24.718 -38.828 1.00 86.75 270 GLU A N 1
ATOM 2233 C CA . GLU A 1 270 ? 15.745 -24.716 -40.110 1.00 86.75 270 GLU A CA 1
ATOM 2234 C C . GLU A 1 270 ? 15.760 -26.093 -40.787 1.00 86.75 270 GLU A C 1
ATOM 2236 O O . GLU A 1 270 ? 14.864 -26.427 -41.552 1.00 86.75 270 GLU A O 1
ATOM 2241 N N . CYS A 1 271 ? 16.772 -26.918 -40.504 1.00 88.38 271 CYS A N 1
ATOM 2242 C CA . CYS A 1 271 ? 16.914 -28.225 -41.133 1.00 88.38 271 CYS A CA 1
ATOM 2243 C C . CYS A 1 271 ? 16.067 -29.328 -40.485 1.00 88.38 271 CYS A C 1
ATOM 2245 O O . CYS A 1 271 ? 15.611 -30.221 -41.188 1.00 88.38 271 CYS A O 1
ATOM 2247 N N . CYS A 1 272 ? 15.914 -29.331 -39.158 1.00 87.38 272 CYS A N 1
ATOM 2248 C CA . CYS A 1 272 ? 15.299 -30.452 -38.436 1.00 87.38 272 CYS A CA 1
ATOM 2249 C C . CYS A 1 272 ? 14.222 -30.023 -37.435 1.00 87.38 272 CYS A C 1
ATOM 2251 O O . CYS A 1 272 ? 13.658 -30.886 -36.770 1.00 87.38 272 CYS A O 1
ATOM 2253 N N . GLY A 1 273 ? 13.967 -28.721 -37.280 1.00 85.38 273 GLY A N 1
ATOM 2254 C CA . GLY A 1 273 ? 13.014 -28.184 -36.308 1.00 85.38 273 GLY A CA 1
ATOM 2255 C C . GLY A 1 273 ? 13.415 -28.405 -34.846 1.00 85.38 273 GLY A C 1
ATOM 2256 O O . GLY A 1 273 ? 12.598 -28.215 -33.953 1.00 85.38 273 GLY A O 1
ATOM 2257 N N . VAL A 1 274 ? 14.655 -28.829 -34.579 1.00 86.81 274 VAL A N 1
ATOM 2258 C CA . VAL A 1 274 ? 15.157 -29.119 -33.222 1.00 86.81 274 VAL A CA 1
ATOM 2259 C C . VAL A 1 274 ? 15.989 -27.971 -32.670 1.00 86.81 274 VAL A C 1
ATOM 2261 O O . VAL A 1 274 ? 16.415 -27.099 -33.422 1.00 86.81 274 VAL A O 1
ATOM 2264 N N . GLU A 1 275 ? 16.273 -27.981 -31.369 1.00 86.94 275 GLU A N 1
ATOM 2265 C CA . GLU A 1 275 ? 17.053 -26.922 -30.729 1.00 86.94 275 GLU A CA 1
ATOM 2266 C C . GLU A 1 275 ? 18.454 -26.720 -31.335 1.00 86.94 275 GLU A C 1
ATOM 2268 O O . GLU A 1 275 ? 19.118 -27.649 -31.803 1.00 86.94 275 GLU A O 1
ATOM 2273 N N . TYR A 1 276 ? 18.913 -25.471 -31.291 1.00 88.19 276 TYR A N 1
ATOM 2274 C CA . TYR A 1 276 ? 20.286 -25.115 -31.613 1.00 88.19 276 TYR A CA 1
ATOM 2275 C C . TYR A 1 276 ? 21.215 -25.300 -30.399 1.00 88.19 276 TYR A C 1
ATOM 2277 O O . TYR A 1 276 ? 20.844 -25.063 -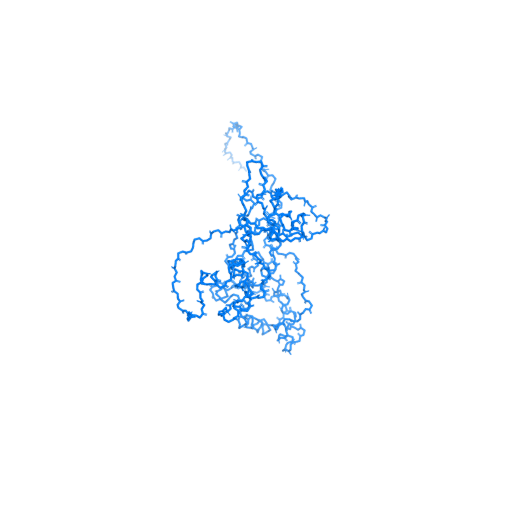29.243 1.00 88.19 276 TYR A O 1
ATOM 2285 N N . LEU A 1 277 ? 22.452 -25.699 -30.677 1.00 84.88 277 LEU A N 1
ATOM 2286 C CA . LEU A 1 277 ? 23.574 -25.786 -29.749 1.00 84.88 277 LEU A CA 1
ATOM 2287 C C . LEU A 1 277 ? 24.591 -24.681 -30.054 1.00 84.88 277 LEU A C 1
ATOM 2289 O O . LEU A 1 277 ? 24.769 -24.298 -31.208 1.00 84.88 277 LEU A O 1
ATOM 2293 N N . ASP A 1 278 ? 25.270 -24.198 -29.019 1.00 83.94 278 ASP A N 1
ATOM 2294 C CA . ASP A 1 278 ? 26.372 -23.220 -29.042 1.00 83.94 278 ASP A CA 1
ATOM 2295 C C . ASP A 1 278 ? 27.717 -23.827 -29.476 1.00 83.94 278 ASP A C 1
ATOM 2297 O O . ASP A 1 278 ? 28.718 -23.129 -29.643 1.00 83.94 278 ASP A O 1
ATOM 2301 N N . ARG A 1 279 ? 27.734 -25.144 -29.673 1.00 83.12 279 ARG A N 1
ATOM 2302 C CA . ARG A 1 279 ? 28.871 -25.938 -30.128 1.00 83.12 279 ARG A CA 1
ATOM 2303 C C . ARG A 1 279 ? 28.379 -27.110 -30.965 1.00 83.12 279 ARG A C 1
ATOM 2305 O O . ARG A 1 279 ? 27.221 -27.509 -30.858 1.00 83.12 279 ARG A O 1
ATOM 2312 N N . LEU A 1 280 ? 29.271 -27.679 -31.768 1.00 84.12 280 LEU A N 1
ATOM 2313 C CA . LEU A 1 280 ? 28.979 -28.891 -32.529 1.00 84.12 280 LEU A CA 1
ATOM 2314 C C . LEU A 1 280 ? 28.527 -30.013 -31.564 1.00 84.12 280 LEU A C 1
ATOM 2316 O O . LEU A 1 280 ? 29.226 -30.243 -30.568 1.00 84.12 280 LEU A O 1
ATOM 2320 N N . PRO A 1 281 ? 27.380 -30.684 -31.804 1.00 80.62 281 PRO A N 1
ATOM 2321 C CA . PRO A 1 281 ? 26.994 -31.851 -31.017 1.00 80.62 281 PRO A CA 1
ATOM 2322 C C . PRO A 1 281 ? 28.089 -32.913 -31.110 1.00 80.62 281 PRO A C 1
ATOM 2324 O O . PRO A 1 281 ? 28.633 -33.165 -32.186 1.00 80.62 281 PRO A O 1
ATOM 2327 N N . LYS A 1 282 ? 28.429 -33.516 -29.970 1.00 72.44 282 LYS A N 1
ATOM 2328 C CA . LYS A 1 282 ? 29.230 -34.738 -29.958 1.00 72.44 282 LYS A CA 1
ATOM 2329 C C . LYS A 1 282 ? 28.275 -35.874 -30.324 1.00 72.44 282 LYS A C 1
ATOM 2331 O O . LYS A 1 282 ? 27.278 -36.036 -29.621 1.00 72.44 282 LYS A O 1
ATOM 2336 N N . ASN A 1 283 ? 28.539 -36.549 -31.441 1.00 58.22 283 ASN A N 1
ATOM 2337 C CA . ASN A 1 283 ? 27.853 -37.793 -31.799 1.00 58.22 283 ASN A CA 1
ATOM 2338 C C . ASN A 1 283 ? 28.170 -38.886 -30.780 1.00 58.22 283 ASN A C 1
ATOM 2340 O O . ASN A 1 283 ? 29.318 -38.881 -30.275 1.00 58.22 283 ASN A O 1
#